Protein AF-A0A535QW88-F1 (afdb_monomer_lite)

Radius of gyration: 23.67 Å; chains: 1; bounding box: 94×50×54 Å

Foldseek 3Di:
DDDDDDDDDDDDDPDDDPDDPDPPDDPDDDDDDDDDDDDDPPPDQPPQLVCDPPPDHDDPVSVCVSPNDDDDDPDDPPDPPPPDADAEDQDDQVLQAAPVRDRDPAWDQKEKDDDVQKIKIKTQQNLLVHDDPPDVLNSVARIWMWMFNGNNNYIDTSHDADAPPSQFKHFRTNWAWDWAQAQNWIKIKIKGWIATPDPDPDGWTFIWIWIWTWDDHHRPIDIDTDHIDTQFTFQDWDDDPNDTATWHKAQWYWDDLLQQQKIKIWIWTWDQDPVVRAIFIWIFIKMKRQAHSSQHQHPVRHGSRRIDIDAQPDADNVGTHHGPDGPDGTDPVRWHWHNWYWYAPSVVRDIDTDIDTD

Structure (mmCIF, N/CA/C/O backbone):
data_AF-A0A535QW88-F1
#
_entry.id   AF-A0A535QW88-F1
#
loop_
_atom_site.group_PDB
_atom_site.id
_atom_site.type_symbol
_atom_site.label_atom_id
_atom_site.label_alt_id
_atom_site.label_comp_id
_atom_site.label_asym_id
_atom_site.label_entity_id
_atom_site.label_seq_id
_atom_site.pdbx_PDB_ins_code
_atom_site.Cartn_x
_atom_site.Cartn_y
_atom_site.Cartn_z
_atom_site.occupancy
_atom_site.B_iso_or_equiv
_atom_site.auth_seq_id
_atom_site.auth_comp_id
_atom_site.auth_asym_id
_atom_site.auth_atom_id
_atom_site.pdbx_PDB_model_num
ATOM 1 N N . MET A 1 1 ? 59.564 27.109 -24.847 1.00 37.59 1 MET A N 1
ATOM 2 C CA . MET A 1 1 ? 58.731 27.350 -26.043 1.00 37.59 1 MET A CA 1
ATOM 3 C C . MET A 1 1 ? 57.921 26.095 -26.324 1.00 37.59 1 MET A C 1
ATOM 5 O O . MET A 1 1 ? 58.493 25.022 -26.401 1.00 37.59 1 MET A O 1
ATOM 9 N N . LYS A 1 2 ? 56.598 26.284 -26.337 1.00 33.88 2 LYS A N 1
ATOM 10 C CA . LYS A 1 2 ? 55.466 25.429 -26.739 1.00 33.88 2 LYS A CA 1
ATOM 11 C C . LYS A 1 2 ? 55.770 24.006 -27.246 1.00 33.88 2 LYS A C 1
ATOM 13 O O . LYS A 1 2 ? 56.204 23.827 -28.379 1.00 33.88 2 LYS A O 1
ATOM 18 N N . GLY A 1 3 ? 55.397 23.013 -26.435 1.00 29.52 3 GLY A N 1
ATOM 19 C CA . GLY A 1 3 ? 55.085 21.659 -26.894 1.00 29.52 3 GLY A CA 1
ATOM 20 C C . GLY A 1 3 ? 53.660 21.619 -27.451 1.00 29.52 3 GLY A C 1
ATOM 21 O O . GLY A 1 3 ? 52.714 22.012 -26.772 1.00 29.52 3 GLY A O 1
ATOM 22 N N . SER A 1 4 ? 53.537 21.206 -28.709 1.00 31.16 4 SER A N 1
ATOM 23 C CA . SER A 1 4 ? 52.279 21.035 -29.436 1.00 31.16 4 SER A CA 1
ATOM 24 C C . SER A 1 4 ? 51.716 19.645 -29.141 1.00 31.16 4 SER A C 1
ATOM 26 O O . SER A 1 4 ? 52.312 18.645 -29.540 1.00 31.16 4 SER A O 1
ATOM 28 N N . VAL A 1 5 ? 50.590 19.576 -28.429 1.00 35.44 5 VAL A N 1
ATOM 29 C CA . VAL A 1 5 ? 49.786 18.353 -28.307 1.00 35.44 5 VAL A CA 1
ATOM 30 C C . VAL A 1 5 ? 48.691 18.423 -29.364 1.00 35.44 5 VAL A C 1
ATOM 32 O O . VAL A 1 5 ? 47.911 19.373 -29.412 1.00 35.44 5 VAL A O 1
ATOM 35 N N . ARG A 1 6 ? 48.681 17.417 -30.241 1.00 30.25 6 ARG A N 1
ATOM 36 C CA . ARG A 1 6 ? 47.675 17.209 -31.283 1.00 30.25 6 ARG A CA 1
ATOM 37 C C . ARG A 1 6 ? 46.296 17.031 -30.645 1.00 30.25 6 ARG A C 1
ATOM 39 O O . ARG A 1 6 ? 46.082 16.070 -29.914 1.00 30.25 6 ARG A O 1
ATOM 46 N N . ALA A 1 7 ? 45.366 17.920 -30.976 1.00 31.19 7 ALA A N 1
ATOM 47 C CA . ALA A 1 7 ? 43.941 17.659 -30.842 1.00 31.19 7 ALA A CA 1
ATOM 48 C C . ALA A 1 7 ? 43.504 16.790 -32.031 1.00 31.19 7 ALA A C 1
ATOM 50 O O . ALA A 1 7 ? 43.636 17.213 -33.179 1.00 31.19 7 ALA A O 1
ATOM 51 N N . ASN A 1 8 ? 43.011 15.582 -31.755 1.00 29.16 8 ASN A N 1
ATOM 52 C CA . ASN A 1 8 ? 42.189 14.834 -32.703 1.00 29.16 8 ASN A CA 1
ATOM 53 C C . ASN A 1 8 ? 40.710 15.058 -32.349 1.00 29.16 8 ASN A C 1
ATOM 55 O O . ASN A 1 8 ? 40.376 15.107 -31.163 1.00 29.16 8 ASN A O 1
ATOM 59 N N . PRO A 1 9 ? 39.832 15.209 -33.354 1.00 32.28 9 PRO A N 1
ATOM 60 C CA . PRO A 1 9 ? 38.448 15.596 -33.154 1.00 32.28 9 PRO A CA 1
ATOM 61 C C . PRO A 1 9 ? 37.609 14.362 -32.817 1.00 32.28 9 PRO A C 1
ATOM 63 O O . PRO A 1 9 ? 37.564 13.409 -33.588 1.00 32.28 9 PRO A O 1
ATOM 66 N N . VAL A 1 10 ? 36.903 14.396 -31.690 1.00 28.81 10 VAL A N 1
ATOM 67 C CA . VAL A 1 10 ? 35.726 13.546 -31.477 1.00 28.81 10 VAL A CA 1
ATOM 68 C C . VAL A 1 10 ? 34.532 14.485 -31.468 1.00 28.81 10 VAL A C 1
ATOM 70 O O . VAL A 1 10 ? 34.160 15.053 -30.446 1.00 28.81 10 VAL A O 1
ATOM 73 N N . PHE A 1 11 ? 33.996 14.725 -32.660 1.00 30.39 11 PHE A N 1
ATOM 74 C CA . PHE A 1 11 ? 32.615 15.161 -32.805 1.00 30.39 11 PHE A CA 1
ATOM 75 C C . PHE A 1 11 ? 31.705 13.939 -32.615 1.00 30.39 11 PHE A C 1
ATOM 77 O O . PHE A 1 11 ? 32.110 12.816 -32.910 1.00 30.39 11 PHE A O 1
ATOM 84 N N . THR A 1 12 ? 30.470 14.210 -32.185 1.00 30.44 12 THR A N 1
ATOM 85 C CA . THR A 1 12 ? 29.284 13.329 -32.155 1.00 30.44 12 THR A CA 1
ATOM 86 C C . THR A 1 12 ? 29.268 12.205 -31.114 1.00 30.44 12 THR A C 1
ATOM 88 O O . THR A 1 12 ? 29.809 11.132 -31.339 1.00 30.44 12 THR A O 1
ATOM 91 N N . LEU A 1 13 ? 28.580 12.422 -29.986 1.00 28.81 13 LEU A N 1
ATOM 92 C CA . LEU A 1 13 ? 27.177 12.008 -29.778 1.00 28.81 13 LEU A CA 1
ATOM 93 C C . LEU A 1 13 ? 26.846 12.101 -28.270 1.00 28.81 13 LEU A C 1
ATOM 95 O O . LEU A 1 13 ? 26.770 11.104 -27.560 1.00 28.81 13 LEU A O 1
ATOM 99 N N . THR A 1 14 ? 26.703 13.317 -27.750 1.00 31.22 14 THR A N 1
ATOM 100 C CA . THR A 1 14 ? 26.159 13.567 -26.408 1.00 31.22 14 THR A CA 1
ATOM 101 C C . THR A 1 14 ? 24.723 14.062 -26.548 1.00 31.22 14 THR A C 1
ATOM 103 O O . THR A 1 14 ? 24.460 14.934 -27.371 1.00 31.22 14 THR A O 1
ATOM 106 N N . ALA A 1 15 ? 23.838 13.507 -25.713 1.00 30.22 15 ALA A N 1
ATOM 107 C CA . ALA A 1 15 ? 22.394 13.752 -25.607 1.00 30.22 15 ALA A CA 1
ATOM 108 C C . ALA A 1 15 ? 21.515 13.050 -26.660 1.00 30.22 15 ALA A C 1
ATOM 110 O O . ALA A 1 15 ? 21.267 13.622 -27.713 1.00 30.22 15 ALA A O 1
ATOM 111 N N . LEU A 1 16 ? 21.031 11.832 -26.348 1.00 28.75 16 LEU A N 1
ATOM 112 C CA . LEU A 1 16 ? 19.742 11.249 -26.795 1.00 28.75 16 LEU A CA 1
ATOM 113 C C . LEU A 1 16 ? 19.638 9.748 -26.438 1.00 28.75 16 LEU A C 1
ATOM 115 O O . LEU A 1 16 ? 19.585 8.920 -27.332 1.00 28.75 16 LEU A O 1
ATOM 119 N N . VAL A 1 17 ? 19.604 9.365 -25.153 1.00 27.03 17 VAL A N 1
ATOM 120 C CA . VAL A 1 17 ? 19.044 8.053 -24.736 1.00 27.03 17 VAL A CA 1
ATOM 121 C C . VAL A 1 17 ? 18.491 8.151 -23.303 1.00 27.03 17 VAL A C 1
ATOM 123 O O . VAL A 1 17 ? 19.039 7.591 -22.361 1.00 27.03 17 VAL A O 1
ATOM 126 N N . SER A 1 18 ? 17.424 8.925 -23.110 1.00 27.88 18 SER A N 1
ATOM 127 C CA . SER A 1 18 ? 16.568 8.847 -21.904 1.00 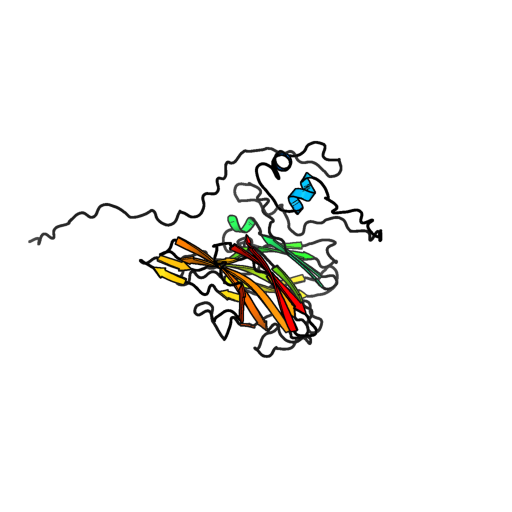27.88 18 SER A CA 1
ATOM 128 C C . SER A 1 18 ? 15.111 9.183 -22.237 1.00 27.88 18 SER A C 1
ATOM 130 O O . SER A 1 18 ? 14.386 9.749 -21.433 1.00 27.88 18 SER A O 1
ATOM 132 N N . ALA A 1 19 ? 14.691 8.891 -23.468 1.00 27.64 19 ALA A N 1
ATOM 133 C CA . ALA A 1 19 ? 13.339 9.156 -23.938 1.00 27.64 19 ALA A CA 1
ATOM 134 C C . ALA A 1 19 ? 12.977 8.122 -25.004 1.00 27.64 19 ALA A C 1
ATOM 136 O O . ALA A 1 19 ? 13.009 8.416 -26.196 1.00 27.64 19 ALA A O 1
ATOM 137 N N . LEU A 1 20 ? 12.710 6.884 -24.586 1.00 26.33 20 LEU A N 1
ATOM 138 C CA . LEU A 1 20 ? 12.042 5.925 -25.462 1.00 26.33 20 LEU A CA 1
ATOM 139 C C . LEU A 1 20 ? 11.253 4.858 -24.694 1.00 26.33 20 LEU A C 1
ATOM 141 O O . LEU A 1 20 ? 11.365 3.692 -25.020 1.00 26.33 20 LEU A O 1
ATOM 145 N N . PHE A 1 21 ? 10.442 5.254 -23.712 1.00 28.17 21 PHE A N 1
ATOM 146 C CA . PHE A 1 21 ? 9.256 4.488 -23.300 1.00 28.17 21 PHE A CA 1
ATOM 147 C C . PHE A 1 21 ? 8.187 5.445 -22.764 1.00 28.17 21 PHE A C 1
ATOM 149 O O . PHE A 1 21 ? 7.882 5.470 -21.587 1.00 28.17 21 PHE A O 1
ATOM 156 N N . MET A 1 22 ? 7.658 6.291 -23.648 1.00 28.97 22 MET A N 1
ATOM 157 C CA . MET A 1 22 ? 6.296 6.831 -23.563 1.00 28.97 22 MET A CA 1
ATOM 158 C C . MET A 1 22 ? 5.962 7.416 -24.933 1.00 28.97 22 MET A C 1
ATOM 160 O O . MET A 1 22 ? 6.249 8.569 -25.240 1.00 28.97 22 MET A O 1
ATOM 164 N N . THR A 1 23 ? 5.381 6.591 -25.799 1.00 25.17 23 THR A N 1
ATOM 165 C CA . THR A 1 23 ? 4.606 7.091 -26.940 1.00 25.17 23 THR A CA 1
ATOM 166 C C . THR A 1 23 ? 3.287 6.339 -26.981 1.00 25.17 23 THR A C 1
ATOM 168 O O . THR A 1 23 ? 3.071 5.463 -27.807 1.00 25.17 23 THR A O 1
ATOM 171 N N . VAL A 1 24 ? 2.386 6.706 -26.073 1.00 28.45 24 VAL A N 1
ATOM 172 C CA . VAL A 1 24 ? 0.951 6.593 -26.338 1.00 28.45 24 VAL A CA 1
ATOM 173 C C . VAL A 1 24 ? 0.463 8.014 -26.593 1.00 28.45 24 VAL A C 1
ATOM 175 O O . VAL A 1 24 ? 0.639 8.918 -25.782 1.00 28.45 24 VAL A O 1
ATOM 178 N N . ALA A 1 25 ? -0.020 8.233 -27.810 1.00 26.31 25 ALA A N 1
ATOM 179 C CA . ALA A 1 25 ? -0.306 9.539 -28.377 1.00 26.31 25 ALA A CA 1
ATOM 180 C C . ALA A 1 25 ? -1.423 10.280 -27.622 1.00 26.31 25 ALA A C 1
ATOM 182 O O . ALA A 1 25 ? -2.574 9.849 -27.641 1.00 26.31 25 ALA A O 1
ATOM 183 N N . LEU A 1 26 ? -1.113 11.452 -27.057 1.00 26.80 26 LEU A N 1
ATOM 184 C CA . LEU A 1 26 ? -2.125 12.409 -26.608 1.00 26.80 26 LEU A CA 1
ATOM 185 C C . LEU A 1 26 ? -2.435 13.389 -27.750 1.00 26.80 26 LEU A C 1
ATOM 187 O O . LEU A 1 26 ? -1.820 14.445 -27.893 1.00 26.80 26 LEU A O 1
ATOM 191 N N . VAL A 1 27 ? -3.400 13.035 -28.598 1.00 27.84 27 VAL A N 1
ATOM 192 C CA . VAL A 1 27 ? -4.049 14.013 -29.481 1.00 27.84 27 VAL A CA 1
ATOM 193 C C . VAL A 1 27 ? -5.089 14.752 -28.642 1.00 27.84 27 VAL A C 1
ATOM 195 O O . VAL A 1 27 ? -6.210 14.283 -28.456 1.00 27.84 27 VAL A O 1
ATOM 198 N N . ALA A 1 28 ? -4.701 15.911 -28.108 1.00 30.34 28 ALA A N 1
ATOM 199 C CA . ALA A 1 28 ? -5.596 16.822 -27.407 1.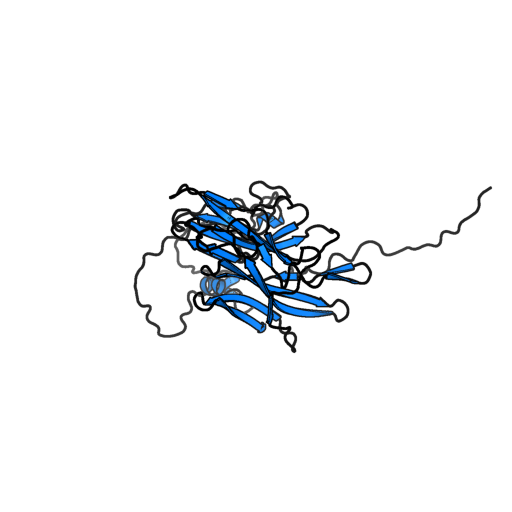00 30.34 28 ALA A CA 1
ATOM 200 C C . ALA A 1 28 ? -6.671 17.354 -28.371 1.00 30.34 28 ALA A C 1
ATOM 202 O O . ALA A 1 28 ? -6.416 18.230 -29.196 1.00 30.34 28 ALA A O 1
ATOM 203 N N . SER A 1 29 ? -7.887 16.819 -28.265 1.00 29.11 29 SER A N 1
ATOM 204 C CA . SER A 1 29 ? -9.081 17.428 -28.850 1.00 29.11 29 SER A CA 1
ATOM 205 C C . SER A 1 29 ? -9.832 18.149 -27.738 1.00 29.11 29 SER A C 1
ATOM 207 O O . SER A 1 29 ? -10.441 17.518 -26.879 1.00 29.11 29 SER A O 1
ATOM 209 N N . PHE A 1 30 ? -9.757 19.479 -27.743 1.00 30.70 30 PHE A N 1
ATOM 210 C CA . PHE A 1 30 ? -10.534 20.349 -26.867 1.00 30.70 30 PHE A CA 1
ATOM 211 C C . PHE A 1 30 ? -12.030 20.096 -27.083 1.00 30.70 30 PHE A C 1
ATOM 213 O O . PHE A 1 30 ? -12.575 20.443 -28.131 1.00 30.70 30 PHE A O 1
ATOM 220 N N . VAL A 1 31 ? -12.706 19.520 -26.090 1.00 30.39 31 VAL A N 1
ATOM 221 C CA . VAL A 1 31 ? -14.169 19.507 -26.026 1.00 30.39 31 VAL A CA 1
ATOM 222 C C . VAL A 1 31 ? -14.566 20.350 -24.825 1.00 30.39 31 VAL A C 1
ATOM 224 O O . VAL A 1 31 ? -14.389 19.951 -23.679 1.00 30.39 31 VAL A O 1
ATOM 227 N N . GLN A 1 32 ? -15.081 21.547 -25.093 1.00 32.44 32 GLN A N 1
ATOM 228 C CA . GLN A 1 32 ? -15.825 22.306 -24.094 1.00 32.44 32 GLN A CA 1
ATOM 229 C C . GLN A 1 32 ? -17.083 21.505 -23.741 1.00 32.44 32 GLN A C 1
ATOM 231 O O . GLN A 1 32 ? -17.877 21.205 -24.634 1.00 32.44 32 GLN A O 1
ATOM 236 N N . VAL A 1 33 ? -17.284 21.167 -22.466 1.00 32.78 33 VAL A N 1
ATOM 237 C CA . VAL A 1 33 ? -18.534 20.547 -22.001 1.00 32.78 33 VAL A CA 1
ATOM 238 C C . VAL A 1 33 ? -19.146 21.424 -20.904 1.00 32.78 33 VAL A C 1
ATOM 240 O O . VAL A 1 33 ? -18.433 21.831 -19.986 1.00 32.78 33 VAL A O 1
ATOM 243 N N . PRO A 1 34 ? -20.441 21.774 -21.014 1.00 31.98 34 PRO A N 1
ATOM 244 C CA . PRO A 1 34 ? -21.111 22.671 -20.085 1.00 31.98 34 PRO A CA 1
ATOM 245 C C . PRO A 1 34 ? -21.402 21.980 -18.749 1.00 31.98 34 PRO A C 1
ATOM 247 O O . PRO A 1 34 ? -21.622 20.773 -18.676 1.00 31.98 34 PRO A O 1
ATOM 250 N N . THR A 1 35 ? -21.463 22.779 -17.690 1.00 43.84 35 THR A N 1
ATOM 251 C CA . THR A 1 35 ? -21.924 22.382 -16.358 1.00 43.84 35 THR A CA 1
ATOM 252 C C . THR A 1 35 ? -23.429 22.084 -16.365 1.00 43.84 35 THR A C 1
ATOM 254 O O . THR A 1 35 ? -24.211 22.956 -16.736 1.00 43.84 35 THR A O 1
ATOM 257 N N . ALA A 1 36 ? -23.870 20.901 -15.906 1.00 33.28 36 ALA A N 1
ATOM 258 C CA . ALA A 1 36 ? -25.233 20.710 -15.378 1.00 33.28 36 ALA A CA 1
ATOM 259 C C . ALA A 1 36 ? -25.469 19.361 -14.661 1.00 33.28 36 ALA A C 1
ATOM 261 O O . ALA A 1 36 ? -25.354 18.299 -15.259 1.00 33.28 36 ALA A O 1
ATOM 262 N N . ARG A 1 37 ? -25.889 19.485 -13.392 1.00 32.22 37 ARG A N 1
ATOM 263 C CA . ARG A 1 37 ? -27.008 18.836 -12.666 1.00 32.22 37 ARG A CA 1
ATOM 264 C C . ARG A 1 37 ? -27.431 17.386 -12.976 1.00 32.22 37 ARG A C 1
ATOM 266 O O . ARG A 1 37 ? -27.719 17.003 -14.101 1.00 32.22 37 ARG A O 1
ATOM 273 N N . ALA A 1 38 ? -27.659 16.669 -11.873 1.00 39.00 38 ALA A N 1
ATOM 274 C CA . ALA A 1 38 ? -28.323 15.376 -11.767 1.00 39.00 38 ALA A CA 1
ATOM 275 C C . ALA A 1 38 ? -29.729 15.298 -12.407 1.00 39.00 38 ALA A C 1
ATOM 277 O O . ALA A 1 38 ? -30.461 16.286 -12.470 1.00 39.00 38 ALA A O 1
ATOM 278 N N . ALA A 1 39 ? -30.100 14.050 -12.725 1.00 37.28 39 ALA A N 1
ATOM 279 C CA . ALA A 1 39 ? -31.420 13.523 -13.090 1.00 37.28 39 ALA A CA 1
ATOM 280 C C . ALA A 1 39 ? -31.942 13.834 -14.509 1.00 37.28 39 ALA A C 1
ATOM 282 O O . ALA A 1 39 ? -32.669 14.793 -14.750 1.00 37.28 39 ALA A O 1
ATOM 283 N N . GLY A 1 40 ? -31.662 12.914 -15.435 1.00 27.78 40 GLY A N 1
ATOM 284 C CA . GLY A 1 40 ? -32.340 12.785 -16.725 1.00 27.78 40 GLY A CA 1
ATOM 285 C C . GLY A 1 40 ? -31.744 11.620 -17.512 1.00 27.78 40 GLY A C 1
ATOM 286 O O . GLY A 1 40 ? -30.529 11.554 -17.664 1.00 27.78 40 GLY A O 1
ATOM 287 N N . GLY A 1 41 ? -32.573 10.671 -17.962 1.00 38.88 41 GLY A N 1
ATOM 288 C CA . GLY A 1 41 ? -32.123 9.522 -18.754 1.00 38.88 41 GLY A CA 1
ATOM 289 C C . GLY A 1 41 ? -31.255 9.969 -19.932 1.00 38.88 41 GLY A C 1
ATOM 290 O O . GLY A 1 41 ? -31.661 10.824 -20.717 1.00 38.88 41 GLY A O 1
ATOM 291 N N . ILE A 1 42 ? -30.044 9.419 -20.028 1.00 41.50 42 ILE A N 1
ATOM 292 C CA . ILE A 1 42 ? -29.045 9.823 -21.019 1.00 41.50 42 ILE A CA 1
ATOM 293 C C . ILE A 1 42 ? -29.497 9.332 -22.401 1.00 41.50 42 ILE A C 1
ATOM 295 O O . ILE A 1 42 ? -29.206 8.211 -22.813 1.00 41.50 42 ILE A O 1
ATOM 299 N N . THR A 1 43 ? -30.214 10.174 -23.143 1.00 43.22 43 THR A N 1
ATOM 300 C CA . THR A 1 43 ? -30.571 9.930 -24.552 1.00 43.22 43 THR A CA 1
ATOM 301 C C . THR A 1 43 ? -29.469 10.342 -25.535 1.00 43.22 43 THR A C 1
ATOM 303 O O . THR A 1 43 ? -29.677 10.302 -26.743 1.00 43.22 43 THR A O 1
ATOM 306 N N . THR A 1 44 ? -28.269 10.683 -25.059 1.00 46.88 44 THR A N 1
ATOM 307 C CA . THR A 1 44 ? -27.099 10.957 -25.907 1.00 46.88 44 THR A CA 1
ATOM 308 C C . THR A 1 44 ? -25.900 10.149 -25.424 1.00 46.88 44 THR A C 1
ATOM 310 O O . THR A 1 44 ? -25.198 10.555 -24.501 1.00 46.88 44 THR A O 1
ATOM 313 N N . ARG A 1 45 ? -25.659 8.987 -26.047 1.00 57.19 45 ARG A N 1
ATOM 314 C CA . ARG A 1 45 ? -24.447 8.187 -25.806 1.00 57.19 45 ARG A CA 1
ATOM 315 C C . ARG A 1 45 ? -23.227 9.010 -26.214 1.00 57.19 45 ARG A C 1
ATOM 317 O O . ARG A 1 45 ? -23.105 9.355 -27.391 1.00 57.19 45 ARG A O 1
ATOM 324 N N . SER A 1 46 ? -22.351 9.311 -25.257 1.00 72.19 46 SER A N 1
ATOM 325 C CA . SER A 1 46 ? -21.083 10.004 -25.499 1.00 72.19 46 SER A CA 1
ATOM 326 C C . SER A 1 46 ? -20.262 9.276 -26.572 1.00 72.19 46 SER A C 1
ATOM 328 O O . SER A 1 46 ? -20.402 8.064 -26.760 1.00 72.19 46 SER A O 1
ATOM 330 N N . ALA A 1 47 ? -19.396 10.001 -27.289 1.00 77.44 47 ALA A N 1
ATOM 331 C CA . ALA A 1 47 ? -18.505 9.409 -28.293 1.00 77.44 47 ALA A CA 1
ATOM 332 C C . ALA A 1 47 ? -17.672 8.247 -27.715 1.00 77.44 47 ALA A C 1
ATOM 334 O O . ALA A 1 47 ? -17.413 7.268 -28.412 1.00 77.44 47 ALA A O 1
ATOM 335 N N . PHE A 1 48 ? -17.350 8.320 -26.421 1.00 75.50 48 PHE A N 1
ATOM 336 C CA . PHE A 1 48 ? -16.768 7.236 -25.636 1.00 75.50 48 PHE A CA 1
ATOM 337 C C . PHE A 1 48 ? -17.616 5.948 -25.690 1.00 75.50 48 PHE A C 1
ATOM 339 O O . PHE A 1 48 ? -17.158 4.918 -26.182 1.00 75.50 48 PHE A O 1
ATOM 346 N N . CYS A 1 49 ? -18.896 6.012 -25.312 1.00 80.56 49 CYS A N 1
ATOM 347 C CA . CYS A 1 49 ? -19.788 4.847 -25.293 1.00 80.56 49 CYS A CA 1
ATOM 348 C C . CYS A 1 49 ? -20.114 4.259 -26.671 1.00 80.56 49 CYS A C 1
ATOM 350 O O . CYS A 1 49 ? -20.539 3.110 -26.772 1.00 80.56 49 CYS A O 1
ATOM 352 N N . GLN A 1 50 ? -19.963 5.030 -27.749 1.00 82.81 50 GLN A N 1
ATOM 353 C CA . GLN A 1 50 ? -20.234 4.540 -29.106 1.00 82.81 50 GLN A CA 1
ATOM 354 C C . GLN A 1 50 ? -19.101 3.681 -29.681 1.00 82.81 50 GLN A C 1
ATOM 356 O O . GLN A 1 50 ? -19.361 2.841 -30.553 1.00 82.81 50 GLN A O 1
ATOM 361 N N . ASN A 1 51 ? -17.879 3.907 -29.198 1.00 72.50 51 ASN A N 1
ATOM 362 C CA . ASN A 1 51 ? -16.651 3.252 -29.647 1.00 72.50 51 ASN A CA 1
ATOM 363 C C . ASN A 1 51 ? -16.167 2.163 -28.674 1.00 72.50 51 ASN A C 1
ATOM 365 O O . ASN A 1 51 ? -15.368 1.310 -29.070 1.00 72.50 51 ASN A O 1
ATOM 369 N N . LEU A 1 52 ? -16.687 2.156 -27.443 1.00 63.72 52 LEU A N 1
ATOM 370 C CA . LEU A 1 52 ? -16.448 1.102 -26.464 1.00 63.72 52 LEU A CA 1
ATOM 371 C C . LEU A 1 52 ? -16.923 -0.265 -26.994 1.00 63.72 52 LEU A C 1
ATOM 373 O O . LEU A 1 52 ? -18.056 -0.404 -27.457 1.00 63.72 52 LEU A O 1
ATOM 377 N N . GLY A 1 53 ? -16.037 -1.263 -26.963 1.00 56.44 53 GLY A N 1
ATOM 378 C CA . GLY A 1 53 ? -16.263 -2.614 -27.491 1.00 56.44 53 GLY A CA 1
ATOM 379 C C . GLY A 1 53 ? -16.113 -2.753 -29.012 1.00 56.44 53 GLY A C 1
ATOM 380 O O . GLY A 1 53 ? -16.282 -3.852 -29.536 1.00 56.44 53 GLY A O 1
ATOM 381 N N . LYS A 1 54 ? -15.805 -1.663 -29.731 1.00 74.06 54 LYS A N 1
ATOM 382 C CA . LYS A 1 54 ? -15.603 -1.664 -31.194 1.00 74.06 54 LYS A CA 1
ATOM 383 C C . LYS A 1 54 ? -14.197 -1.242 -31.584 1.00 74.06 54 LYS A C 1
ATOM 385 O O . LYS A 1 54 ? -13.544 -1.921 -32.365 1.00 74.06 54 LYS A O 1
ATOM 390 N N . THR A 1 55 ? -13.766 -0.108 -31.046 1.00 57.16 55 THR A N 1
ATOM 391 C CA . THR A 1 55 ? -12.487 0.528 -31.381 1.00 57.16 55 THR A CA 1
ATOM 392 C C . THR A 1 55 ? -11.500 0.399 -30.226 1.00 57.16 55 THR A C 1
ATOM 394 O O . THR A 1 55 ? -10.297 0.342 -30.443 1.00 57.16 55 THR A O 1
ATOM 397 N N . TYR A 1 56 ? -12.014 0.327 -28.999 1.00 49.06 56 TYR A N 1
ATOM 398 C CA . TYR A 1 56 ? -11.250 0.118 -27.776 1.00 49.06 56 TYR A CA 1
ATOM 399 C C . TYR A 1 56 ? -12.105 -0.627 -26.752 1.00 49.06 56 TYR A C 1
ATOM 401 O O . TYR A 1 56 ? -13.335 -0.522 -26.752 1.00 49.06 56 TYR A O 1
ATOM 409 N N . GLN A 1 57 ? -11.447 -1.391 -25.888 1.00 63.56 57 GLN A N 1
ATOM 410 C CA . GLN A 1 57 ? -12.059 -1.956 -24.690 1.00 63.56 57 GLN A CA 1
ATOM 411 C C . GLN A 1 57 ? -11.825 -1.002 -23.512 1.00 63.56 57 GLN A C 1
ATOM 413 O O . GLN A 1 57 ? -10.924 -0.169 -23.550 1.00 63.56 57 GLN A O 1
ATOM 418 N N . ALA A 1 58 ? -12.656 -1.104 -22.483 1.00 59.78 58 ALA A N 1
ATOM 419 C CA . ALA A 1 58 ? -12.468 -0.420 -21.207 1.00 59.78 58 ALA A CA 1
ATOM 420 C C . ALA A 1 58 ? -13.044 -1.297 -20.090 1.00 59.78 58 ALA A C 1
ATOM 422 O O . ALA A 1 58 ? -13.638 -2.345 -20.368 1.00 59.78 58 ALA A O 1
ATOM 423 N N . SER A 1 59 ? -12.874 -0.863 -18.842 1.00 55.69 59 SER A N 1
ATOM 424 C CA . SER A 1 59 ? -13.304 -1.609 -17.659 1.00 55.69 59 SER A CA 1
ATOM 425 C C . SER A 1 59 ? -14.788 -2.002 -17.702 1.00 55.69 59 SER A C 1
ATOM 427 O O . SER A 1 59 ? -15.624 -1.365 -18.352 1.00 55.69 59 SER A O 1
ATOM 429 N N . SER A 1 60 ? -15.151 -3.042 -16.951 1.00 53.47 60 SER A N 1
ATOM 430 C CA . SER A 1 60 ? -16.549 -3.451 -16.751 1.00 53.47 60 SER A CA 1
ATOM 431 C C . SER A 1 60 ? -17.421 -2.316 -16.190 1.00 53.47 60 SER A C 1
ATOM 433 O O . SER A 1 60 ? -18.603 -2.228 -16.524 1.00 53.47 60 SER A O 1
ATOM 435 N N . GLY A 1 61 ? -16.838 -1.393 -15.418 1.00 51.31 61 GLY A N 1
ATOM 436 C CA . GLY A 1 61 ? -17.493 -0.163 -14.966 1.00 51.31 61 GLY A CA 1
ATOM 437 C C . GLY A 1 61 ? -17.843 0.786 -16.116 1.00 51.31 61 GLY A C 1
ATOM 438 O O . GLY A 1 61 ? -18.974 1.265 -16.189 1.00 51.31 61 GLY A O 1
ATOM 439 N N . ALA A 1 62 ? -16.933 0.996 -17.073 1.00 63.16 62 ALA A N 1
ATOM 440 C CA . ALA A 1 62 ? -17.215 1.775 -18.281 1.00 63.16 62 ALA A CA 1
ATOM 441 C C . ALA A 1 62 ? -18.292 1.113 -19.159 1.00 63.16 62 ALA A C 1
ATOM 443 O O . ALA A 1 62 ? -19.161 1.798 -19.702 1.00 63.16 62 ALA A O 1
ATOM 444 N N . GLN A 1 63 ? -18.283 -0.220 -19.253 1.00 67.50 63 GLN A N 1
ATOM 445 C CA . GLN A 1 63 ? -19.336 -0.985 -19.932 1.00 67.50 63 GLN A CA 1
ATOM 446 C C . GLN A 1 63 ? -20.696 -0.773 -19.249 1.00 67.50 63 GLN A C 1
ATOM 448 O O . GLN A 1 63 ? -21.686 -0.481 -19.918 1.00 67.50 63 GLN A O 1
ATOM 453 N N . MET A 1 64 ? -20.743 -0.838 -17.915 1.00 68.38 64 MET A N 1
ATOM 454 C CA . MET A 1 64 ? -21.955 -0.584 -17.134 1.00 68.38 64 MET A CA 1
ATOM 455 C C . MET A 1 64 ? -22.438 0.868 -17.263 1.00 68.38 64 MET A C 1
ATOM 457 O O . MET A 1 64 ? -23.637 1.099 -17.402 1.00 68.38 64 MET A O 1
ATOM 461 N N . PHE A 1 65 ? -21.531 1.845 -17.276 1.00 71.25 65 PHE A N 1
ATOM 462 C CA . PHE A 1 65 ? -21.859 3.254 -17.508 1.00 71.25 65 PHE A CA 1
ATOM 463 C C . PHE A 1 65 ? -22.474 3.475 -18.899 1.00 71.25 65 PHE A C 1
ATOM 465 O O . PHE A 1 65 ? -23.478 4.171 -19.042 1.00 71.25 65 PHE A O 1
ATOM 472 N N . CYS A 1 66 ? -21.901 2.855 -19.931 1.00 73.38 66 CYS A N 1
ATOM 473 C CA . CYS A 1 66 ? -22.315 3.060 -21.316 1.00 73.38 66 CYS A CA 1
ATOM 474 C C . CYS A 1 66 ? -23.539 2.249 -21.749 1.00 73.38 66 CYS A C 1
ATOM 476 O O . CYS A 1 66 ? -24.293 2.689 -22.625 1.00 73.38 66 CYS A O 1
ATOM 478 N N . PHE A 1 67 ? -23.727 1.063 -21.172 1.00 78.31 67 PHE A N 1
ATOM 479 C CA . PHE A 1 67 ? -24.722 0.092 -21.629 1.00 78.31 67 PHE A CA 1
ATOM 480 C C . PHE A 1 67 ? -25.695 -0.350 -20.532 1.00 78.31 67 PHE A C 1
ATOM 482 O O . PHE A 1 67 ? -26.640 -1.082 -20.826 1.00 78.31 67 PHE A O 1
ATOM 489 N N . GLY A 1 68 ? -25.522 0.131 -19.299 1.00 70.38 68 GLY A N 1
ATOM 490 C CA . GLY A 1 68 ? -26.272 -0.327 -18.133 1.00 70.38 68 GLY A CA 1
ATOM 491 C C . GLY A 1 68 ? -25.783 -1.687 -17.631 1.00 70.38 68 GLY A C 1
ATOM 492 O O . GLY A 1 68 ? -24.941 -2.339 -18.256 1.00 70.38 68 GLY A O 1
ATOM 493 N N . SER A 1 69 ? -26.324 -2.133 -16.495 1.00 63.94 69 SER A N 1
ATOM 494 C CA . SER A 1 69 ? -26.055 -3.471 -15.967 1.00 63.94 69 SER A CA 1
ATOM 495 C C . SER A 1 69 ? -26.423 -4.541 -17.001 1.00 63.94 69 SER A C 1
ATOM 497 O O . SER A 1 69 ? -27.508 -4.517 -17.578 1.00 63.94 69 SER A O 1
ATOM 499 N N . GLN A 1 70 ? -25.506 -5.478 -17.248 1.00 63.09 70 GLN A N 1
ATOM 500 C CA . GLN A 1 70 ? -25.726 -6.617 -18.141 1.00 63.09 70 GLN A CA 1
ATOM 501 C C . GLN A 1 70 ? -25.977 -7.864 -17.280 1.00 63.09 70 GLN A C 1
ATOM 503 O O . GLN A 1 70 ? -25.018 -8.496 -16.832 1.00 63.09 70 GLN A O 1
ATOM 508 N N . PRO A 1 71 ? -27.237 -8.203 -16.953 1.00 56.50 71 PRO A N 1
ATOM 509 C CA . PRO A 1 71 ? -27.528 -9.385 -16.157 1.00 56.50 71 PRO A CA 1
ATOM 510 C C . PRO A 1 71 ? -27.208 -10.653 -16.954 1.00 56.50 71 PRO A C 1
ATOM 512 O O . PRO A 1 71 ? -27.808 -10.921 -17.995 1.00 56.50 71 PRO A O 1
ATOM 515 N N . ASN A 1 72 ? -26.294 -11.470 -16.436 1.00 48.22 72 ASN A N 1
ATOM 516 C CA . ASN A 1 72 ? -26.074 -12.820 -16.940 1.00 48.22 72 ASN A CA 1
ATOM 517 C C . ASN A 1 72 ? -27.101 -13.772 -16.306 1.00 48.22 72 ASN A C 1
ATOM 519 O O . ASN A 1 72 ? -26.883 -14.314 -15.225 1.00 48.22 72 ASN A O 1
ATOM 523 N N . GLY A 1 73 ? -28.224 -13.979 -16.999 1.00 55.88 73 GLY A N 1
ATOM 524 C CA . GLY A 1 73 ? -29.208 -15.026 -16.699 1.00 55.88 73 GLY A CA 1
ATOM 525 C C . GLY A 1 73 ? -30.485 -14.572 -15.978 1.00 55.88 73 GLY A C 1
ATOM 526 O O . GLY A 1 73 ? -30.591 -13.460 -15.466 1.00 55.88 73 GLY A O 1
ATOM 527 N N . ASN A 1 74 ? -31.473 -15.474 -15.933 1.00 49.31 74 ASN A N 1
ATOM 528 C CA . ASN A 1 74 ? -32.763 -15.279 -15.256 1.00 49.31 74 ASN A CA 1
ATOM 529 C C . ASN A 1 74 ? -32.631 -15.476 -13.734 1.00 49.31 74 ASN A C 1
ATOM 531 O O . ASN A 1 74 ? -33.242 -16.374 -13.157 1.00 49.31 74 ASN A O 1
ATOM 535 N N . GLY A 1 75 ? -31.812 -14.660 -13.075 1.00 53.94 75 GLY A N 1
ATOM 536 C CA . GLY A 1 75 ? -31.815 -14.550 -11.620 1.00 53.94 75 GLY A CA 1
ATOM 537 C C . GLY A 1 75 ? -32.750 -13.423 -11.198 1.00 53.94 75 GLY A C 1
ATOM 538 O O . GLY A 1 75 ? -32.448 -12.262 -11.455 1.00 53.94 75 GLY A O 1
ATOM 539 N N . SER A 1 76 ? -33.879 -13.726 -10.553 1.00 50.84 76 SER A N 1
ATOM 540 C CA . SER A 1 76 ? -34.624 -12.690 -9.828 1.00 50.84 76 SER A CA 1
ATOM 541 C C . SER A 1 76 ? -33.775 -12.237 -8.636 1.00 50.84 76 SER A C 1
ATOM 543 O O . SER A 1 76 ? -33.466 -13.077 -7.787 1.00 50.84 76 SER A O 1
ATOM 545 N N . PRO A 1 77 ? -33.400 -10.949 -8.530 1.00 52.62 77 PRO A N 1
ATOM 546 C CA . PRO A 1 77 ? -32.736 -10.446 -7.338 1.00 52.62 77 PRO A CA 1
ATOM 547 C C . PRO A 1 77 ? -33.676 -10.655 -6.151 1.00 52.62 77 PRO A C 1
ATOM 549 O O . PRO A 1 77 ? -34.819 -10.191 -6.171 1.00 52.62 77 PRO A O 1
ATOM 552 N N . GLY A 1 78 ? -33.222 -11.379 -5.128 1.00 46.88 78 GLY A N 1
ATOM 553 C CA . GLY A 1 78 ? -33.919 -11.442 -3.849 1.00 46.88 78 GLY A CA 1
ATOM 554 C C . GLY A 1 78 ? -33.974 -10.033 -3.269 1.00 46.88 78 GLY A C 1
ATOM 555 O O . GLY A 1 78 ? -32.980 -9.538 -2.750 1.00 46.88 78 GLY A O 1
ATOM 556 N N . GLY A 1 79 ? -35.113 -9.360 -3.431 1.00 46.31 79 GLY A N 1
ATOM 557 C CA . GLY A 1 79 ? -35.308 -7.973 -3.033 1.00 46.31 79 GLY A CA 1
ATOM 558 C C . GLY A 1 79 ? -35.360 -7.815 -1.518 1.00 46.31 79 GLY A C 1
ATOM 559 O O . GLY A 1 79 ? -36.437 -7.678 -0.947 1.00 46.31 79 GLY A O 1
ATOM 560 N N . GLN A 1 80 ? -34.201 -7.778 -0.867 1.00 47.62 80 GLN A N 1
ATOM 561 C CA . GLN A 1 80 ? -34.044 -6.945 0.317 1.00 47.62 80 GLN A CA 1
ATOM 562 C C . GLN A 1 80 ? -33.660 -5.551 -0.171 1.00 47.62 80 GLN A C 1
ATOM 564 O O . GLN A 1 80 ? -32.523 -5.303 -0.561 1.00 47.62 80 GLN A O 1
ATOM 569 N N . SER A 1 81 ? -34.639 -4.644 -0.186 1.00 49.78 81 SER A N 1
ATOM 570 C CA . SER A 1 81 ? -34.403 -3.213 -0.375 1.00 49.78 81 SER A CA 1
ATOM 571 C C . SER A 1 81 ? -33.706 -2.665 0.870 1.00 49.78 81 SER A C 1
ATOM 573 O O . SER A 1 81 ? -34.318 -1.986 1.693 1.00 49.78 81 SER A O 1
ATOM 575 N N . ASN A 1 82 ? -32.423 -2.973 1.026 1.00 55.22 82 ASN A N 1
ATOM 576 C CA . ASN A 1 82 ? -31.566 -2.164 1.872 1.00 55.22 82 ASN A CA 1
ATOM 577 C C . ASN A 1 82 ? -31.449 -0.812 1.169 1.00 55.22 82 ASN A C 1
ATOM 579 O O . ASN A 1 82 ? -31.034 -0.748 0.013 1.00 55.22 82 ASN A O 1
ATOM 583 N N . SER A 1 83 ? -31.898 0.256 1.829 1.00 65.00 83 SER A N 1
ATOM 584 C CA . SER A 1 83 ? -31.691 1.616 1.338 1.00 65.00 83 SER A CA 1
ATOM 585 C C . SER A 1 83 ? -30.187 1.847 1.222 1.00 65.00 83 SER A C 1
ATOM 587 O O . SER A 1 83 ? -29.518 2.035 2.234 1.00 65.00 83 SER A O 1
ATOM 589 N N . VAL A 1 84 ? -29.655 1.805 0.004 1.00 68.06 84 VAL A N 1
ATOM 590 C CA . VAL A 1 84 ? -28.280 2.224 -0.273 1.00 68.06 84 VAL A CA 1
ATOM 591 C C . VAL A 1 84 ? -28.254 3.752 -0.182 1.00 68.06 84 VAL A C 1
ATOM 593 O O . VAL A 1 84 ? -29.180 4.412 -0.661 1.00 68.06 84 VAL A O 1
ATOM 596 N N . GLY A 1 85 ? -27.254 4.310 0.503 1.00 71.12 85 GLY A N 1
ATOM 597 C CA . GLY A 1 85 ? -27.072 5.760 0.599 1.00 71.12 85 GLY A CA 1
ATOM 598 C C . GLY A 1 85 ? -26.810 6.405 -0.767 1.00 71.12 85 GLY A C 1
ATOM 599 O O . GLY A 1 85 ? -26.656 5.725 -1.781 1.00 71.12 85 GLY A O 1
ATOM 600 N N . THR A 1 86 ? -26.764 7.734 -0.807 1.00 81.25 86 THR A N 1
ATOM 601 C CA . THR A 1 86 ? -26.290 8.458 -1.993 1.00 81.25 86 THR A CA 1
ATOM 602 C C . THR A 1 86 ? -24.779 8.320 -2.123 1.00 81.25 86 THR A C 1
ATOM 604 O O . THR A 1 86 ? -24.083 8.357 -1.111 1.00 81.25 86 THR A O 1
ATOM 607 N N . ASN A 1 87 ? -24.274 8.238 -3.355 1.00 83.75 87 ASN A N 1
ATOM 608 C CA . ASN A 1 87 ? -22.838 8.340 -3.606 1.00 83.75 87 ASN A CA 1
ATOM 609 C C . ASN A 1 87 ? -22.317 9.692 -3.101 1.00 83.75 87 ASN A C 1
ATOM 611 O O . ASN A 1 87 ? -22.982 10.718 -3.269 1.00 83.75 87 ASN A O 1
ATOM 615 N N . VAL A 1 88 ? -21.136 9.669 -2.497 1.00 87.88 88 VAL A N 1
ATOM 616 C CA . VAL A 1 88 ? -20.398 10.846 -2.042 1.00 87.88 88 VAL A CA 1
ATOM 617 C C . VAL A 1 88 ? -18.970 10.730 -2.547 1.00 87.88 88 VAL A C 1
ATOM 619 O O . VAL A 1 88 ? -18.450 9.621 -2.644 1.00 87.88 88 VAL A O 1
ATOM 622 N N . ASP A 1 89 ? -18.358 11.860 -2.878 1.00 88.69 89 ASP A N 1
ATOM 623 C CA . ASP A 1 89 ? -16.980 11.876 -3.357 1.00 88.69 89 ASP A CA 1
ATOM 624 C C . ASP A 1 89 ? -16.023 11.712 -2.168 1.00 88.69 89 ASP A C 1
ATOM 626 O O . ASP A 1 89 ? -16.165 12.402 -1.151 1.00 88.69 89 ASP A O 1
ATOM 630 N N . ALA A 1 90 ? -15.075 10.778 -2.283 1.00 91.75 90 ALA A N 1
ATOM 631 C CA . ALA A 1 90 ? -13.990 10.629 -1.317 1.00 91.75 90 ALA A CA 1
ATOM 632 C C . ALA A 1 90 ? -12.874 11.659 -1.524 1.00 91.75 90 ALA A C 1
ATOM 634 O O . ALA A 1 90 ? -12.325 12.171 -0.546 1.00 91.75 90 ALA A O 1
ATOM 635 N N . ALA A 1 91 ? -12.609 11.984 -2.790 1.00 89.25 91 ALA A N 1
ATOM 636 C CA . ALA A 1 91 ? -11.682 13.017 -3.227 1.00 89.25 91 ALA A CA 1
ATOM 637 C C . ALA A 1 91 ? -12.362 14.392 -3.331 1.00 89.25 91 ALA A C 1
ATOM 639 O O . ALA A 1 91 ? -13.581 14.508 -3.497 1.00 89.25 91 ALA A O 1
ATOM 640 N N . ASN A 1 92 ? -11.561 15.452 -3.290 1.00 88.31 92 ASN A N 1
ATOM 641 C CA . ASN A 1 92 ? -11.976 16.824 -3.538 1.00 88.31 92 ASN A CA 1
ATOM 642 C C . ASN A 1 92 ? -11.534 17.273 -4.945 1.00 88.31 92 ASN A C 1
ATOM 644 O O . ASN A 1 92 ? -10.506 17.928 -5.085 1.00 88.31 92 ASN A O 1
ATOM 648 N N . PRO A 1 93 ? -12.336 17.074 -6.005 1.00 79.88 93 PRO A N 1
ATOM 649 C CA . PRO A 1 93 ? -11.911 17.326 -7.390 1.00 79.88 93 PRO A CA 1
ATOM 650 C C . PRO A 1 93 ? -11.609 18.801 -7.711 1.00 79.88 93 PRO A C 1
ATOM 652 O O . PRO A 1 93 ? -11.172 19.129 -8.815 1.00 79.88 93 PRO A O 1
ATOM 655 N N . HIS A 1 94 ? -11.890 19.723 -6.785 1.00 82.69 94 HIS A N 1
ATOM 656 C CA . HIS A 1 94 ? -11.490 21.123 -6.906 1.00 82.69 94 HIS A CA 1
ATOM 657 C C . HIS A 1 94 ? -9.993 21.343 -6.703 1.00 82.69 94 HIS A C 1
ATOM 659 O O . HIS A 1 94 ? -9.499 22.426 -7.023 1.00 82.69 94 HIS A O 1
ATOM 665 N N . GLU A 1 95 ? -9.286 20.359 -6.159 1.00 79.38 95 GLU A N 1
ATOM 666 C CA . GLU A 1 95 ? -7.853 20.448 -5.932 1.00 79.38 95 GLU A CA 1
ATOM 667 C C . GLU A 1 95 ? -7.001 19.847 -7.044 1.00 79.38 95 GLU A C 1
ATOM 669 O O . GLU A 1 95 ? -5.840 20.233 -7.182 1.00 79.38 95 GLU A O 1
ATOM 674 N N . ASP A 1 96 ? -7.615 19.031 -7.898 1.00 72.88 96 ASP A N 1
ATOM 675 C CA . ASP A 1 96 ? -7.004 18.409 -9.071 1.00 72.88 96 ASP A CA 1
ATOM 676 C C . ASP A 1 96 ? -6.875 19.416 -10.223 1.00 72.88 96 ASP A C 1
ATOM 678 O O . ASP A 1 96 ? -7.347 19.216 -11.341 1.00 72.88 96 ASP A O 1
ATOM 682 N N . VAL A 1 97 ? -6.284 20.577 -9.951 1.00 76.00 97 VAL A N 1
ATOM 683 C CA . VAL A 1 97 ? -6.135 21.661 -10.919 1.00 76.00 97 VAL A CA 1
ATOM 684 C C . VAL A 1 97 ? -4.668 22.046 -11.002 1.00 76.00 97 VAL A C 1
ATOM 686 O O . VAL A 1 97 ? -4.079 22.562 -10.054 1.00 76.00 97 VAL A O 1
ATOM 689 N N . SER A 1 98 ? -4.080 21.826 -12.176 1.00 70.94 98 SER A N 1
ATOM 690 C CA . SER A 1 98 ? -2.698 22.216 -12.459 1.00 70.94 98 SER A CA 1
ATOM 691 C C . SER A 1 98 ? -2.475 23.725 -12.265 1.00 70.94 98 SER A C 1
ATOM 693 O O . SER A 1 98 ? -3.417 24.515 -12.389 1.00 70.94 98 SER A O 1
ATOM 695 N N . PRO A 1 99 ? -1.222 24.188 -12.091 1.00 73.38 99 PRO A N 1
ATOM 696 C CA . PRO A 1 99 ? -0.916 25.622 -12.015 1.00 73.38 99 PRO A CA 1
ATOM 697 C C . PRO A 1 99 ? -1.389 26.435 -13.233 1.00 73.38 99 PRO A C 1
ATOM 699 O O . PRO A 1 99 ? -1.613 27.640 -13.129 1.00 73.38 99 PRO A O 1
ATOM 702 N N . ALA A 1 100 ? -1.554 25.784 -14.390 1.00 74.56 100 ALA A N 1
ATOM 703 C CA . ALA A 1 100 ? -2.084 26.389 -15.611 1.00 74.56 100 ALA A CA 1
ATOM 704 C C . ALA A 1 100 ? -3.627 26.444 -15.657 1.00 74.56 100 ALA A C 1
ATOM 706 O O . ALA A 1 100 ? -4.194 26.910 -16.645 1.00 74.56 100 ALA A O 1
ATOM 707 N N . GLY A 1 101 ? -4.312 25.966 -14.615 1.00 71.50 101 GLY A N 1
ATOM 708 C CA . GLY A 1 101 ? -5.770 25.943 -14.508 1.00 71.50 101 GLY A CA 1
ATOM 709 C C . GLY A 1 101 ? -6.443 24.765 -15.217 1.00 71.50 101 GLY A C 1
ATOM 710 O O . GLY A 1 101 ? -7.670 24.725 -15.280 1.00 71.50 101 GLY A O 1
ATOM 711 N N . ALA A 1 102 ? -5.678 23.815 -15.768 1.00 71.56 102 ALA A N 1
ATOM 712 C CA . ALA A 1 102 ? -6.248 22.603 -16.350 1.00 71.56 102 ALA A CA 1
ATOM 713 C C . ALA A 1 102 ? -6.650 21.635 -15.235 1.00 71.56 102 ALA A C 1
ATOM 715 O O . ALA A 1 102 ? -5.807 21.289 -14.406 1.00 71.56 102 ALA A O 1
ATOM 716 N N . GLN A 1 103 ? -7.915 21.217 -15.242 1.00 71.31 103 GLN A N 1
ATOM 717 C CA . GLN A 1 103 ? -8.425 20.200 -14.334 1.00 71.31 103 GLN A CA 1
ATOM 718 C C . GLN A 1 103 ? -7.939 18.822 -14.785 1.00 71.31 103 GLN A C 1
ATOM 720 O O . GLN A 1 103 ? -8.158 18.420 -15.931 1.00 71.31 103 GLN A O 1
ATOM 725 N N . ALA A 1 104 ? -7.270 18.123 -13.884 1.00 66.50 104 ALA A N 1
ATOM 726 C CA . ALA A 1 104 ? -6.957 16.722 -14.015 1.00 66.50 104 ALA A CA 1
ATOM 727 C C . ALA A 1 104 ? -8.111 15.939 -13.372 1.00 66.50 104 ALA A C 1
ATOM 729 O O . ALA A 1 104 ? -8.547 16.234 -12.273 1.00 66.50 104 ALA A O 1
ATOM 730 N N . PHE A 1 105 ? -8.701 15.007 -14.112 1.00 64.25 105 PHE A N 1
ATOM 731 C CA . PHE A 1 105 ? -9.812 14.176 -13.622 1.00 64.25 105 PHE A CA 1
ATOM 732 C C . PHE A 1 105 ? -9.328 12.763 -13.281 1.00 64.25 105 PHE A C 1
ATOM 734 O O . PHE A 1 105 ? -10.116 11.819 -13.287 1.00 64.25 105 PHE A O 1
ATOM 741 N N . GLY A 1 106 ? -8.011 12.597 -13.126 1.00 60.38 106 GLY A N 1
ATOM 742 C CA . GLY A 1 106 ? -7.395 11.295 -12.934 1.00 60.38 106 GLY A CA 1
ATOM 743 C C . GLY A 1 106 ? -7.634 10.848 -11.506 1.00 60.38 106 GLY A C 1
ATOM 744 O O . GLY A 1 106 ? -6.971 11.340 -10.605 1.00 60.38 106 GLY A O 1
ATOM 745 N N . GLN A 1 107 ? -8.624 9.973 -11.369 1.00 66.56 107 GLN A N 1
ATOM 746 C CA . GLN A 1 107 ? -8.932 9.176 -10.193 1.00 66.56 107 GLN A CA 1
ATOM 747 C C . GLN A 1 107 ? -9.179 7.761 -10.735 1.00 66.56 107 GLN A C 1
ATOM 749 O O . GLN A 1 107 ? -10.248 7.469 -11.282 1.00 66.56 107 GLN A O 1
ATOM 754 N N . SER A 1 108 ? -8.142 6.924 -10.748 1.00 73.75 108 SER A N 1
ATOM 755 C CA . SER A 1 108 ? -8.185 5.545 -11.263 1.00 73.75 108 SER A CA 1
ATOM 756 C C . SER A 1 108 ? -7.666 4.564 -10.222 1.00 73.75 108 SER A C 1
ATOM 758 O O . SER A 1 108 ? -7.145 4.994 -9.201 1.00 73.75 108 SER A O 1
ATOM 760 N N . GLU A 1 109 ? -7.856 3.264 -10.474 1.00 81.62 109 GLU A N 1
ATOM 761 C CA . GLU A 1 109 ? -7.330 2.184 -9.621 1.00 81.62 109 GLU A CA 1
ATOM 762 C C . GLU A 1 109 ? -7.650 2.404 -8.138 1.00 81.62 109 GLU A C 1
ATOM 764 O O . GLU A 1 109 ? -6.798 2.707 -7.313 1.00 81.62 109 GLU A O 1
ATOM 769 N N . THR A 1 110 ? -8.944 2.302 -7.818 1.00 92.12 110 THR A N 1
ATOM 770 C CA . THR A 1 110 ? -9.432 2.553 -6.465 1.00 92.12 110 THR A CA 1
ATOM 771 C C . THR A 1 110 ? -9.445 1.293 -5.611 1.00 92.12 110 THR A C 1
ATOM 773 O O . THR A 1 110 ? -9.766 0.197 -6.081 1.00 92.12 110 THR A O 1
ATOM 776 N N . SER A 1 111 ? -9.176 1.465 -4.320 1.00 95.44 111 SER A N 1
ATOM 777 C CA . SER A 1 111 ? -9.342 0.420 -3.312 1.00 95.44 111 SER A CA 1
ATOM 778 C C . SER A 1 111 ? -9.966 0.987 -2.046 1.00 95.44 111 SER A C 1
ATOM 780 O O . SER A 1 111 ? -9.701 2.120 -1.660 1.00 95.44 111 SER A O 1
ATOM 782 N N . ILE A 1 112 ? -10.790 0.188 -1.370 1.00 97.12 112 ILE A N 1
ATOM 783 C CA . ILE A 1 112 ? -11.561 0.626 -0.206 1.00 97.12 112 ILE A CA 1
ATOM 784 C C . ILE A 1 112 ? -11.581 -0.447 0.882 1.00 97.12 112 ILE A C 1
ATOM 786 O O . ILE A 1 112 ? -11.791 -1.625 0.598 1.00 97.12 112 ILE A O 1
ATOM 790 N N . ALA A 1 113 ? -11.438 -0.029 2.138 1.00 97.88 113 ALA A N 1
ATOM 791 C CA . ALA A 1 113 ? -11.662 -0.883 3.301 1.00 97.88 113 ALA A CA 1
ATOM 792 C C . ALA A 1 113 ? -12.476 -0.150 4.370 1.00 97.88 113 ALA A C 1
ATOM 794 O O . ALA A 1 113 ? -12.453 1.080 4.465 1.00 97.88 113 ALA A O 1
ATOM 795 N N . GLY A 1 114 ? -13.176 -0.908 5.215 1.00 97.06 114 GLY A N 1
ATOM 796 C CA . GLY A 1 114 ? -13.981 -0.351 6.298 1.00 97.06 114 GLY A CA 1
ATOM 797 C C . GLY A 1 114 ? -13.965 -1.205 7.560 1.00 97.06 114 GLY A C 1
ATOM 798 O O . GLY A 1 114 ? -14.055 -2.427 7.493 1.00 97.06 114 GLY A O 1
ATOM 799 N N . GLU A 1 115 ? -13.897 -0.546 8.715 1.00 95.81 115 GLU A N 1
ATOM 800 C CA . GLU A 1 115 ? -13.949 -1.159 10.045 1.00 95.81 115 GLU A CA 1
ATOM 801 C C . GLU A 1 115 ? -14.842 -0.308 10.957 1.00 95.81 115 GLU A C 1
ATOM 803 O O . GLU A 1 115 ? -14.498 0.805 11.374 1.00 95.81 115 GLU A O 1
ATOM 808 N N . GLY A 1 116 ? -16.025 -0.835 11.277 1.00 93.00 116 GLY A N 1
ATOM 809 C CA . GLY A 1 116 ? -17.038 -0.103 12.034 1.00 93.00 116 GLY A CA 1
ATOM 810 C C . GLY A 1 116 ? -17.475 1.184 11.311 1.00 93.00 116 GLY A C 1
ATOM 811 O O . GLY A 1 116 ? -17.936 1.102 10.176 1.00 93.00 116 GLY A O 1
ATOM 812 N N . PRO A 1 117 ? -17.389 2.372 11.946 1.00 93.81 117 PRO A N 1
ATOM 813 C CA . PRO A 1 117 ? -17.764 3.637 11.311 1.00 93.81 117 PRO A CA 1
ATOM 814 C C . PRO A 1 117 ? -16.664 4.215 10.409 1.00 93.81 117 PRO A C 1
ATOM 816 O O . PRO A 1 117 ? -16.882 5.261 9.797 1.00 93.81 117 PRO A O 1
ATOM 819 N N . TYR A 1 118 ? -15.485 3.594 10.377 1.00 98.19 118 TYR A N 1
ATOM 820 C CA . TYR A 1 118 ? -14.324 4.111 9.671 1.00 98.19 118 TYR A CA 1
ATOM 821 C C . TYR A 1 118 ? -14.217 3.482 8.291 1.00 98.19 118 TYR A C 1
ATOM 823 O O . TYR A 1 118 ? -14.299 2.261 8.174 1.00 98.19 118 TYR A O 1
ATOM 831 N N . VAL A 1 119 ? -14.017 4.306 7.267 1.00 98.12 119 VAL A N 1
ATOM 832 C CA . VAL A 1 119 ? -13.804 3.861 5.884 1.00 98.12 119 VAL A CA 1
ATOM 833 C C . VAL A 1 119 ? -12.628 4.635 5.305 1.00 98.12 119 VAL A C 1
ATOM 835 O O . VAL A 1 119 ? -12.543 5.847 5.510 1.00 98.12 119 VAL A O 1
ATOM 838 N N . VAL A 1 120 ? -11.735 3.942 4.604 1.00 98.62 120 VAL A N 1
ATOM 839 C CA . VAL A 1 120 ? -10.654 4.545 3.817 1.00 98.62 120 VAL A CA 1
ATOM 840 C C . VAL A 1 120 ? -10.798 4.090 2.379 1.00 98.62 120 VAL A C 1
ATOM 842 O O . VAL A 1 120 ? -10.940 2.894 2.134 1.00 98.62 120 VAL A O 1
ATOM 845 N N . GLU A 1 121 ? -10.749 5.045 1.459 1.00 97.75 121 GLU A N 1
ATOM 846 C CA . GLU A 1 121 ? -10.651 4.814 0.019 1.00 97.75 121 GLU A CA 1
ATOM 847 C C . GLU A 1 121 ? -9.333 5.413 -0.473 1.00 97.75 121 GLU A C 1
ATOM 849 O O . GLU A 1 121 ? -8.996 6.523 -0.070 1.00 97.75 121 GLU A O 1
ATOM 854 N N . GLY A 1 122 ? -8.583 4.675 -1.287 1.00 96.31 122 GLY A N 1
ATOM 855 C CA . GLY A 1 122 ? -7.371 5.132 -1.962 1.00 96.31 122 GLY A CA 1
ATOM 856 C C . GLY A 1 122 ? -7.549 5.112 -3.477 1.00 96.31 122 GLY A C 1
ATOM 857 O O . GLY A 1 122 ? -8.377 4.351 -3.984 1.00 96.31 122 GLY A O 1
ATOM 858 N N . TRP A 1 123 ? -6.789 5.950 -4.179 1.00 93.88 123 TRP A N 1
ATOM 859 C CA . TRP A 1 123 ? -6.850 6.126 -5.633 1.00 93.88 123 TRP A CA 1
ATOM 860 C C . TRP A 1 123 ? -5.529 6.653 -6.213 1.00 93.88 123 TRP A C 1
ATOM 862 O O . TRP A 1 123 ? -4.702 7.217 -5.490 1.00 93.88 123 TRP A O 1
ATOM 872 N N . ASN A 1 124 ? -5.390 6.560 -7.538 1.00 91.94 124 ASN A N 1
ATOM 873 C CA . ASN A 1 124 ? -4.361 7.279 -8.289 1.00 91.94 124 ASN A CA 1
ATOM 874 C C . ASN A 1 124 ? -4.737 8.756 -8.390 1.00 91.94 124 ASN A C 1
ATOM 876 O O . ASN A 1 124 ? -5.664 9.111 -9.118 1.00 91.94 124 ASN A O 1
ATOM 880 N N . ASP A 1 125 ? -4.025 9.601 -7.654 1.00 87.88 125 ASP A N 1
ATOM 881 C CA . ASP A 1 125 ? -4.254 11.030 -7.525 1.00 87.88 125 ASP A CA 1
ATOM 882 C C . ASP A 1 125 ? -3.474 11.806 -8.583 1.00 87.88 125 ASP A C 1
ATOM 884 O O . ASP A 1 125 ? -2.241 11.874 -8.602 1.00 87.88 125 ASP A O 1
ATOM 888 N N . SER A 1 126 ? -4.217 12.435 -9.487 1.00 82.31 126 SER A N 1
ATOM 889 C CA . SER A 1 126 ? -3.612 13.187 -10.576 1.00 82.31 126 SER A CA 1
ATOM 890 C C . SER A 1 126 ? -2.826 14.433 -10.157 1.00 82.31 126 SER A C 1
ATOM 892 O O . SER A 1 126 ? -2.055 14.952 -10.973 1.00 82.31 126 SER A O 1
ATOM 894 N N . THR A 1 127 ? -2.965 14.911 -8.916 1.00 82.31 127 THR A N 1
ATOM 895 C CA . THR A 1 127 ? -2.155 16.024 -8.406 1.00 82.31 127 THR A CA 1
ATOM 896 C C . THR A 1 127 ? -0.661 15.705 -8.380 1.00 82.31 127 THR A C 1
ATOM 898 O O . THR A 1 127 ? 0.146 16.613 -8.627 1.00 82.31 127 THR A O 1
ATOM 901 N N . GLY A 1 128 ? -0.285 14.430 -8.229 1.00 84.62 128 GLY A N 1
ATOM 902 C CA . GLY A 1 128 ? 1.108 13.978 -8.236 1.00 84.62 128 GLY A CA 1
ATOM 903 C C . GLY A 1 128 ? 1.858 14.267 -9.544 1.00 84.62 128 GLY A C 1
ATOM 904 O O . GLY A 1 128 ? 3.071 14.463 -9.544 1.00 84.62 128 GLY A O 1
ATOM 905 N N . PHE A 1 129 ? 1.156 14.423 -10.673 1.00 82.00 129 PHE A N 1
ATOM 906 C CA . PHE A 1 129 ? 1.797 14.726 -11.963 1.00 82.00 129 PHE A CA 1
ATOM 907 C C . PHE A 1 129 ? 2.309 16.166 -12.096 1.00 82.00 129 PHE A C 1
ATOM 909 O O . PHE A 1 129 ? 3.066 16.470 -13.023 1.00 82.00 129 PHE A O 1
ATOM 916 N N . PHE A 1 130 ? 1.862 17.084 -11.238 1.00 78.50 130 PHE A N 1
ATOM 917 C CA . PHE A 1 130 ? 2.173 18.509 -11.384 1.00 78.50 130 PHE A CA 1
ATOM 918 C C . PHE A 1 130 ? 2.490 19.235 -10.076 1.00 78.50 130 PHE A C 1
ATOM 920 O O . PHE A 1 130 ? 2.903 20.400 -10.121 1.00 78.50 130 PHE A O 1
ATOM 927 N N . SER A 1 131 ? 2.316 18.588 -8.926 1.00 85.75 131 SER A N 1
ATOM 928 C CA . SER A 1 131 ? 2.626 19.171 -7.623 1.00 85.75 131 SER A CA 1
ATOM 929 C C . SER A 1 131 ? 4.114 19.006 -7.286 1.00 85.75 131 SER A C 1
ATOM 931 O O . SER A 1 131 ? 4.673 17.923 -7.447 1.00 85.75 131 SER A O 1
ATOM 933 N N . PRO A 1 132 ? 4.810 20.064 -6.832 1.00 89.44 132 PRO A N 1
ATOM 934 C CA . PRO A 1 132 ? 6.213 19.958 -6.444 1.00 89.44 132 PRO A CA 1
ATOM 935 C C . PRO A 1 132 ? 6.368 19.300 -5.067 1.00 89.44 132 PRO A C 1
ATOM 937 O O . PRO A 1 132 ? 5.571 19.546 -4.172 1.00 89.44 132 PRO A O 1
ATOM 940 N N . CYS A 1 133 ? 7.460 18.576 -4.831 1.00 89.00 133 CYS A N 1
ATOM 941 C CA . CYS A 1 133 ? 7.815 18.127 -3.481 1.00 89.00 133 CYS A CA 1
ATOM 942 C C . CYS A 1 133 ? 8.597 19.215 -2.694 1.00 89.00 133 CYS A C 1
ATOM 944 O O . CYS A 1 133 ? 9.621 19.718 -3.188 1.00 89.00 133 CYS A O 1
ATOM 946 N N . PRO A 1 134 ? 8.226 19.538 -1.437 1.00 93.75 134 PRO A N 1
ATOM 947 C CA . PRO A 1 134 ? 7.014 19.097 -0.745 1.00 93.75 134 PRO A CA 1
ATOM 948 C C . PRO A 1 134 ? 5.799 19.957 -1.127 1.00 93.75 134 PRO A C 1
ATOM 950 O O . PRO A 1 134 ? 5.938 21.181 -1.248 1.00 93.75 134 PRO A O 1
ATOM 953 N N . SER A 1 135 ? 4.612 19.357 -1.226 1.00 90.50 135 SER A N 1
ATOM 954 C CA . SER A 1 135 ? 3.343 20.082 -1.343 1.00 90.50 135 SER A CA 1
ATOM 955 C C . SER A 1 135 ? 2.486 19.939 -0.080 1.00 90.50 135 SER A C 1
ATOM 957 O O . SER A 1 135 ? 2.594 18.968 0.672 1.00 90.50 135 SER A O 1
ATOM 959 N N . PRO A 1 136 ? 1.619 20.929 0.216 1.00 91.69 136 PRO A N 1
ATOM 960 C CA . PRO A 1 136 ? 0.619 20.784 1.269 1.00 91.69 136 PRO A CA 1
ATOM 961 C C . PRO A 1 136 ? -0.218 19.521 1.048 1.00 91.69 136 PRO A C 1
ATOM 963 O O . PRO A 1 136 ? -0.629 19.266 -0.078 1.00 91.69 136 PRO A O 1
ATOM 966 N N . MET A 1 137 ? -0.488 18.771 2.122 1.00 92.81 137 MET A N 1
ATOM 967 C CA . MET A 1 137 ? -1.208 17.485 2.072 1.00 92.81 137 MET A CA 1
ATOM 968 C C . MET A 1 137 ? -0.522 16.411 1.205 1.00 92.81 137 MET A C 1
ATOM 970 O O . MET A 1 137 ? -1.184 15.489 0.757 1.00 92.81 137 MET A O 1
ATOM 974 N N . ASN A 1 138 ? 0.793 16.515 0.976 1.00 95.75 138 ASN A N 1
ATOM 975 C CA . ASN A 1 138 ? 1.585 15.565 0.182 1.00 95.75 138 ASN A CA 1
ATOM 976 C C . ASN A 1 138 ? 1.041 15.344 -1.249 1.00 95.75 138 ASN A C 1
ATOM 978 O O . ASN A 1 138 ? 1.073 14.234 -1.765 1.00 95.75 138 ASN A O 1
ATOM 982 N N . LYS A 1 139 ? 0.509 16.387 -1.895 1.00 90.06 139 LYS A N 1
ATOM 983 C CA . LYS A 1 139 ? -0.086 16.312 -3.250 1.00 90.06 139 LYS A CA 1
ATOM 984 C C . LYS A 1 139 ? 0.891 15.961 -4.372 1.00 90.06 139 LYS A C 1
ATOM 986 O O . LYS A 1 139 ? 0.501 15.812 -5.519 1.00 90.06 139 LYS A O 1
ATOM 991 N N . GLU A 1 140 ? 2.180 15.923 -4.072 1.00 91.31 140 GLU A N 1
ATOM 992 C CA . GLU A 1 140 ? 3.221 15.393 -4.947 1.00 91.31 140 GLU A CA 1
ATOM 993 C C . GLU A 1 140 ? 3.159 13.870 -5.102 1.00 91.31 140 GLU A C 1
ATOM 995 O O . GLU A 1 140 ? 3.734 13.341 -6.045 1.00 91.31 140 GLU A O 1
ATOM 1000 N N . GLU A 1 141 ? 2.482 13.170 -4.197 1.00 93.25 141 GLU A N 1
ATOM 1001 C CA . GLU A 1 141 ? 2.310 11.725 -4.266 1.00 93.25 141 GLU A CA 1
ATOM 1002 C C . GLU A 1 141 ? 1.159 11.390 -5.225 1.00 93.25 141 GLU A C 1
ATOM 1004 O O . GLU A 1 141 ? 0.104 12.019 -5.177 1.00 93.25 141 GLU A O 1
ATOM 1009 N N . LEU A 1 142 ? 1.340 10.386 -6.084 1.00 91.31 142 LEU A N 1
ATOM 1010 C CA . LEU A 1 142 ? 0.295 9.909 -6.997 1.00 91.31 142 LEU A CA 1
ATOM 1011 C C . LEU A 1 142 ? -0.677 8.939 -6.313 1.00 91.31 142 LEU A C 1
ATOM 1013 O O . LEU A 1 142 ? -1.634 8.509 -6.942 1.00 91.31 142 LEU A O 1
ATOM 1017 N N . THR A 1 143 ? -0.471 8.603 -5.040 1.00 95.19 143 THR A N 1
ATOM 1018 C CA . THR A 1 143 ? -1.443 7.846 -4.240 1.00 95.19 143 THR A CA 1
ATOM 1019 C C . THR A 1 143 ? -2.139 8.775 -3.262 1.00 95.19 143 THR A C 1
ATOM 1021 O O . THR A 1 143 ? -1.552 9.173 -2.249 1.00 95.19 143 THR A O 1
ATOM 1024 N N . GLY A 1 144 ? -3.401 9.082 -3.559 1.00 94.88 144 GLY A N 1
ATOM 1025 C CA . GLY A 1 144 ? -4.295 9.852 -2.702 1.00 94.88 144 GLY A CA 1
ATOM 1026 C C . GLY A 1 144 ? -5.212 8.951 -1.884 1.00 94.88 144 GLY A C 1
ATOM 1027 O O . GLY A 1 144 ? -5.417 7.776 -2.208 1.00 94.88 144 GLY A O 1
ATOM 1028 N N . PHE A 1 145 ? -5.754 9.487 -0.790 1.00 97.62 145 PHE A N 1
ATOM 1029 C CA . PHE A 1 145 ? -6.727 8.763 0.021 1.00 97.62 145 PHE A CA 1
ATOM 1030 C C . PHE A 1 145 ? -7.718 9.672 0.750 1.00 97.62 145 PHE A C 1
ATOM 1032 O O . PHE A 1 145 ? -7.435 10.805 1.135 1.00 97.62 145 PHE A O 1
ATOM 1039 N N . GLY A 1 146 ? -8.901 9.125 1.002 1.00 97.31 146 GLY A N 1
ATOM 1040 C CA . GLY A 1 146 ? -9.996 9.771 1.706 1.00 97.31 146 GLY A CA 1
ATOM 1041 C C . GLY A 1 146 ? -10.369 8.988 2.953 1.00 97.31 146 GLY A C 1
ATOM 1042 O O . GLY A 1 146 ? -10.299 7.760 2.987 1.00 97.31 146 GLY A O 1
ATOM 1043 N N . PHE A 1 147 ? -10.807 9.697 3.992 1.00 98.19 147 PHE A N 1
ATOM 1044 C CA . PHE A 1 147 ? -11.243 9.089 5.246 1.00 98.19 147 PHE A CA 1
ATOM 1045 C C . PHE A 1 147 ? -12.671 9.480 5.606 1.00 98.19 147 PHE A C 1
ATOM 1047 O O . PHE A 1 147 ? -13.031 10.658 5.629 1.00 98.19 147 PHE A O 1
ATOM 1054 N N . SER A 1 148 ? -13.476 8.481 5.955 1.00 97.75 148 SER A N 1
ATOM 1055 C CA . SER A 1 148 ? -14.802 8.656 6.532 1.00 97.75 148 SER A CA 1
ATOM 1056 C C . SER A 1 148 ? -14.828 8.171 7.975 1.00 97.75 148 SER A C 1
ATOM 1058 O O . SER A 1 148 ? -14.350 7.082 8.283 1.00 97.75 148 SER A O 1
ATOM 1060 N N . ALA A 1 149 ? -15.465 8.954 8.846 1.00 97.25 149 ALA A N 1
ATOM 1061 C CA . ALA A 1 149 ? -15.731 8.599 10.240 1.00 97.25 149 ALA A CA 1
ATOM 1062 C C . ALA A 1 149 ? -17.218 8.328 10.539 1.00 97.25 149 ALA A C 1
ATOM 1064 O O . ALA A 1 149 ? -17.628 8.254 11.701 1.00 97.25 149 ALA A O 1
ATOM 1065 N N . ASN A 1 150 ? -18.049 8.231 9.498 1.00 93.81 150 ASN A N 1
ATOM 1066 C CA . ASN A 1 150 ? -19.501 8.075 9.598 1.00 93.81 150 ASN A CA 1
ATOM 1067 C C . ASN A 1 150 ? -20.049 7.010 8.631 1.00 93.81 150 ASN A C 1
ATOM 1069 O O . ASN A 1 150 ? -21.141 7.158 8.077 1.00 93.81 150 ASN A O 1
ATOM 1073 N N . GLY A 1 151 ? -19.284 5.934 8.439 1.00 91.38 151 GLY A N 1
ATOM 1074 C CA . GLY A 1 151 ? -19.687 4.776 7.642 1.00 91.38 151 GLY A CA 1
ATOM 1075 C C . GLY A 1 151 ? -19.826 5.082 6.151 1.00 91.38 151 GLY A C 1
ATOM 1076 O O . GLY A 1 151 ? -20.703 4.520 5.505 1.00 91.38 151 GLY A O 1
ATOM 1077 N N . GLY A 1 152 ? -19.019 6.009 5.627 1.00 91.62 152 GLY A N 1
ATOM 1078 C CA . GLY A 1 152 ? -19.052 6.413 4.221 1.00 91.62 152 GLY A CA 1
ATOM 1079 C C . GLY A 1 152 ? -20.148 7.423 3.875 1.00 91.62 152 GLY A C 1
ATOM 1080 O O . GLY A 1 152 ? -20.379 7.675 2.700 1.00 91.62 152 GLY A O 1
ATOM 1081 N N . SER A 1 153 ? -20.829 8.021 4.864 1.00 90.94 153 SER A N 1
ATOM 1082 C CA . SER A 1 153 ? -21.855 9.050 4.594 1.00 90.94 153 SER A CA 1
ATOM 1083 C C . SER A 1 153 ? -21.249 10.381 4.130 1.00 90.94 153 SER A C 1
ATOM 1085 O O . SER A 1 153 ? -21.922 11.183 3.491 1.00 90.94 153 SER A O 1
ATOM 1087 N N . SER A 1 154 ? -19.994 10.640 4.491 1.00 92.31 154 SER A N 1
ATOM 1088 C CA . SER A 1 154 ? -19.156 11.711 3.955 1.00 92.31 154 SER A CA 1
ATOM 1089 C C . SER A 1 154 ? -17.688 11.336 4.120 1.00 92.31 154 SER A C 1
ATOM 1091 O O . SER A 1 154 ? -17.338 10.612 5.058 1.00 92.31 154 SER A O 1
ATOM 1093 N N . PHE A 1 155 ? -16.833 11.905 3.282 1.00 95.19 155 PHE A N 1
ATOM 1094 C CA . PHE A 1 155 ? -15.389 11.735 3.349 1.00 95.19 155 PHE A CA 1
ATOM 1095 C C . PHE A 1 155 ? -14.690 13.081 3.501 1.00 95.19 155 PHE A C 1
ATOM 1097 O O . PHE A 1 155 ? -15.227 14.133 3.154 1.00 95.19 155 PHE A O 1
ATOM 1104 N N . MET A 1 156 ? -13.488 13.019 4.055 1.00 95.19 156 MET A N 1
ATOM 1105 C CA . MET A 1 156 ? -12.513 14.090 4.008 1.00 95.19 156 MET A CA 1
ATOM 1106 C C . MET A 1 156 ? -11.327 13.593 3.196 1.00 95.19 156 MET A C 1
ATOM 1108 O O . MET A 1 156 ? -10.676 12.625 3.602 1.00 95.19 156 MET A O 1
ATOM 1112 N N . ASP A 1 157 ? -11.054 14.277 2.093 1.00 95.06 157 ASP A N 1
ATOM 1113 C CA . ASP A 1 157 ? -9.832 14.102 1.321 1.00 95.06 157 ASP A CA 1
ATOM 1114 C C . ASP A 1 157 ? -8.615 14.401 2.211 1.00 95.06 157 ASP A C 1
ATOM 1116 O O . ASP A 1 157 ? -8.578 15.426 2.905 1.00 95.06 157 ASP A O 1
ATOM 1120 N N . GLN A 1 158 ? -7.669 13.467 2.268 1.00 96.81 158 GLN A N 1
ATOM 1121 C CA . GLN A 1 158 ? -6.434 13.606 3.035 1.00 96.81 158 GLN A CA 1
ATOM 1122 C C . GLN A 1 158 ? -5.243 14.029 2.163 1.00 96.81 158 GLN A C 1
ATOM 1124 O O . GLN A 1 158 ? -4.178 14.307 2.721 1.00 96.81 158 GLN A O 1
ATOM 1129 N N . GLY A 1 159 ? -5.423 14.129 0.843 1.00 94.06 159 GLY A N 1
ATOM 1130 C CA . GLY A 1 159 ? -4.351 14.267 -0.134 1.00 94.06 159 GLY A CA 1
ATOM 1131 C C . GLY A 1 159 ? -3.522 12.987 -0.236 1.00 94.06 159 GLY A C 1
ATOM 1132 O O . GLY A 1 159 ? -4.034 11.878 -0.064 1.00 94.06 159 GLY A O 1
ATOM 1133 N N . GLY A 1 160 ? -2.223 13.148 -0.474 1.00 95.06 160 GLY A N 1
ATOM 1134 C CA . GLY A 1 160 ? -1.282 12.046 -0.613 1.00 95.06 160 GLY A CA 1
ATOM 1135 C C . GLY A 1 160 ? -0.814 11.436 0.711 1.00 95.06 160 GLY A C 1
ATOM 1136 O O . GLY A 1 160 ? -0.834 12.063 1.783 1.00 95.06 160 GLY A O 1
ATOM 1137 N N . LEU A 1 161 ? -0.322 10.198 0.640 1.00 97.69 161 LEU A N 1
ATOM 1138 C CA . LEU A 1 161 ? 0.294 9.516 1.782 1.00 97.69 161 LEU A CA 1
ATOM 1139 C C . LEU A 1 161 ? 1.564 10.247 2.279 1.00 97.69 161 LEU A C 1
ATOM 1141 O O . LEU A 1 161 ? 2.384 10.684 1.480 1.00 97.69 161 LEU A O 1
ATOM 1145 N N . PRO A 1 162 ? 1.809 10.361 3.600 1.00 98.00 162 PRO A N 1
ATOM 1146 C CA . PRO A 1 162 ? 2.991 11.062 4.103 1.00 98.00 162 PRO A CA 1
ATOM 1147 C C . PRO A 1 162 ? 4.324 10.427 3.683 1.00 98.00 162 PRO A C 1
ATOM 1149 O O . PRO A 1 162 ? 4.606 9.274 4.009 1.00 98.00 162 PRO A O 1
ATOM 1152 N N . ASN A 1 163 ? 5.204 11.233 3.087 1.00 95.75 163 ASN A N 1
ATOM 1153 C CA . ASN A 1 163 ? 6.533 10.815 2.644 1.00 95.75 163 ASN A CA 1
ATOM 1154 C C . ASN A 1 163 ? 7.550 11.963 2.773 1.00 95.75 163 ASN A C 1
ATOM 1156 O O . ASN A 1 163 ? 7.644 12.875 1.960 1.00 95.75 163 ASN A O 1
ATOM 1160 N N . SER A 1 164 ? 8.374 11.909 3.816 1.00 95.69 164 SER A N 1
ATOM 1161 C CA . SER A 1 164 ? 9.411 12.919 4.077 1.00 95.69 164 SER A CA 1
ATOM 1162 C C . SER A 1 164 ? 10.572 12.889 3.072 1.00 95.69 164 SER A C 1
ATOM 1164 O O . SER A 1 164 ? 11.410 13.794 3.082 1.00 95.69 164 SER A O 1
ATOM 1166 N N . ASN A 1 165 ? 10.622 11.874 2.203 1.00 91.94 165 ASN A N 1
ATOM 1167 C CA . ASN A 1 165 ? 11.652 11.664 1.193 1.00 91.94 165 ASN A CA 1
ATOM 1168 C C . ASN A 1 165 ? 11.131 11.862 -0.246 1.00 91.94 165 ASN A C 1
ATOM 1170 O O . ASN A 1 165 ? 11.769 11.392 -1.189 1.00 91.94 165 ASN A O 1
ATOM 1174 N N . CYS A 1 166 ? 10.037 12.613 -0.433 1.00 92.19 166 CYS A N 1
ATOM 1175 C CA . CYS A 1 166 ? 9.386 12.857 -1.730 1.00 92.19 166 CYS A CA 1
ATOM 1176 C C . CYS A 1 166 ? 10.286 13.456 -2.833 1.00 92.19 166 CYS A C 1
ATOM 1178 O O . CYS A 1 166 ? 9.898 13.557 -3.989 1.00 92.19 166 CYS A O 1
ATOM 1180 N N . LYS A 1 167 ? 11.515 13.885 -2.508 1.00 90.31 167 LYS A N 1
ATOM 1181 C CA . LYS A 1 167 ? 12.497 14.361 -3.501 1.00 90.31 167 LYS A CA 1
ATOM 1182 C C . LYS A 1 167 ? 13.221 13.229 -4.218 1.00 90.31 167 LYS A C 1
ATOM 1184 O O . LYS A 1 167 ? 13.832 13.470 -5.255 1.00 90.31 167 LYS A O 1
ATOM 1189 N N . ASN A 1 168 ? 13.230 12.045 -3.616 1.00 86.38 168 ASN A N 1
ATOM 1190 C CA . ASN A 1 168 ? 13.987 10.901 -4.098 1.00 86.38 168 ASN A CA 1
ATOM 1191 C C . ASN A 1 168 ? 13.072 9.761 -4.526 1.00 86.38 168 ASN A C 1
ATOM 1193 O O . ASN A 1 168 ? 13.424 9.074 -5.475 1.00 86.38 168 ASN A O 1
ATOM 1197 N N . THR A 1 169 ? 11.941 9.577 -3.845 1.00 88.69 169 THR A N 1
ATOM 1198 C CA . THR A 1 169 ? 10.995 8.469 -4.041 1.00 88.69 169 THR A CA 1
ATOM 1199 C C . THR A 1 169 ? 9.571 8.968 -3.851 1.00 88.69 169 THR A C 1
ATOM 1201 O O . THR A 1 169 ? 9.372 9.735 -2.909 1.00 88.69 169 THR A O 1
ATOM 1204 N N . LEU A 1 170 ? 8.612 8.520 -4.659 1.00 92.31 170 LEU A N 1
ATOM 1205 C CA . LEU A 1 170 ? 7.184 8.843 -4.518 1.00 92.31 170 LEU A CA 1
ATOM 1206 C C . LEU A 1 170 ? 6.347 7.570 -4.444 1.00 92.31 170 LEU A C 1
ATOM 1208 O O . LEU A 1 170 ? 6.734 6.547 -4.996 1.00 92.31 170 LEU A O 1
ATOM 1212 N N . TYR A 1 171 ? 5.191 7.659 -3.801 1.00 94.62 171 TYR A N 1
ATOM 1213 C CA . TYR A 1 171 ? 4.072 6.769 -4.049 1.00 94.62 171 TYR A CA 1
ATOM 1214 C C . TYR A 1 171 ? 3.514 7.065 -5.443 1.00 94.62 171 TYR A C 1
ATOM 1216 O O . TYR A 1 171 ? 3.025 8.170 -5.683 1.00 94.62 171 TYR A O 1
ATOM 1224 N N . GLU A 1 172 ? 3.621 6.109 -6.363 1.00 90.25 172 GLU A N 1
ATOM 1225 C CA . GLU A 1 172 ? 3.303 6.311 -7.785 1.00 90.25 172 GLU A CA 1
ATOM 1226 C C . GLU A 1 172 ? 1.892 5.852 -8.192 1.00 90.25 172 GLU A C 1
ATOM 1228 O O . GLU A 1 172 ? 1.496 6.063 -9.338 1.00 90.25 172 GLU A O 1
ATOM 1233 N N . GLY A 1 173 ? 1.109 5.302 -7.261 1.00 90.88 173 GLY A N 1
ATOM 1234 C CA . GLY A 1 173 ? -0.262 4.863 -7.511 1.00 90.88 173 GLY A CA 1
ATOM 1235 C C . GLY A 1 173 ? -0.503 3.393 -7.179 1.00 90.88 173 GLY A C 1
ATOM 1236 O O . GLY A 1 173 ? 0.212 2.772 -6.393 1.00 90.88 173 GLY A O 1
ATOM 1237 N N . ASP A 1 174 ? -1.553 2.875 -7.798 1.00 90.75 174 ASP A N 1
ATOM 1238 C CA . ASP A 1 174 ? -2.148 1.548 -7.712 1.00 90.75 174 ASP A CA 1
ATOM 1239 C C . ASP A 1 174 ? -2.391 1.068 -6.278 1.00 90.75 174 ASP A C 1
ATOM 1241 O O . ASP A 1 174 ? -1.930 -0.002 -5.881 1.00 90.75 174 ASP A O 1
ATOM 1245 N N . PRO A 1 175 ? -3.125 1.846 -5.461 1.00 95.44 175 PRO A N 1
ATOM 1246 C CA . PRO A 1 175 ? -3.270 1.514 -4.063 1.00 95.44 175 PRO A CA 1
ATOM 1247 C C . PRO A 1 175 ? -4.141 0.286 -3.826 1.00 95.44 175 PRO A C 1
ATOM 1249 O O . PRO A 1 175 ? -5.251 0.164 -4.348 1.00 95.44 175 PRO A O 1
ATOM 1252 N N . SER A 1 176 ? -3.706 -0.543 -2.879 1.00 97.31 176 SER A N 1
ATOM 1253 C CA . SER A 1 176 ? -4.558 -1.511 -2.198 1.00 97.31 176 SER A CA 1
ATOM 1254 C C . SER A 1 176 ? -4.753 -1.096 -0.738 1.00 97.31 176 SER A C 1
ATOM 1256 O O . SER A 1 176 ? -3.824 -0.700 -0.036 1.00 97.31 176 SER A O 1
ATOM 1258 N N . VAL A 1 177 ? -5.993 -1.191 -0.259 1.00 98.31 177 VAL A N 1
ATOM 1259 C CA . VAL A 1 177 ? -6.396 -0.760 1.086 1.00 98.31 177 VAL A CA 1
ATOM 1260 C C . VAL A 1 177 ? -6.961 -1.943 1.852 1.00 98.31 177 VAL A C 1
ATOM 1262 O O . VAL A 1 177 ? -7.947 -2.539 1.435 1.00 98.31 177 VAL A O 1
ATOM 1265 N N . GLU A 1 178 ? -6.377 -2.230 3.011 1.00 98.44 178 GLU A N 1
ATOM 1266 C CA . GLU A 1 178 ? -6.856 -3.248 3.948 1.00 98.44 178 GLU A CA 1
ATOM 1267 C C . GLU A 1 178 ? -7.009 -2.671 5.355 1.00 98.44 178 GLU A C 1
ATOM 1269 O O . GLU A 1 178 ? -6.414 -1.647 5.696 1.00 98.44 178 GLU A O 1
ATOM 1274 N N . THR A 1 179 ? -7.807 -3.315 6.207 1.00 98.00 179 THR A N 1
ATOM 1275 C CA . THR A 1 179 ? -8.036 -2.837 7.579 1.00 98.00 179 THR A CA 1
ATOM 1276 C C . THR A 1 179 ? -7.872 -3.926 8.624 1.00 98.00 179 THR A C 1
ATOM 1278 O O . THR A 1 179 ? -8.167 -5.099 8.404 1.00 98.00 179 THR A O 1
ATOM 1281 N N . TRP A 1 180 ? -7.406 -3.528 9.807 1.00 97.88 180 TRP A N 1
ATOM 1282 C CA . TRP A 1 180 ? -7.277 -4.421 10.945 1.00 97.88 180 TRP A CA 1
ATOM 1283 C C . TRP A 1 180 ? -7.509 -3.689 12.263 1.00 97.88 180 TRP A C 1
ATOM 1285 O O . TRP A 1 180 ? -7.130 -2.528 12.430 1.00 97.88 180 TRP A O 1
ATOM 1295 N N . ARG A 1 181 ? -8.106 -4.387 13.238 1.00 97.69 181 ARG A N 1
ATOM 1296 C CA . ARG A 1 181 ? -8.439 -3.824 14.553 1.00 97.69 181 ARG A CA 1
ATOM 1297 C C . ARG A 1 181 ? -7.796 -4.562 15.734 1.00 97.69 181 ARG A C 1
ATOM 1299 O O . ARG A 1 181 ? -8.500 -5.110 16.590 1.00 97.69 181 ARG A O 1
ATOM 1306 N N . PRO A 1 182 ? -6.460 -4.585 15.828 1.00 97.38 182 PRO A N 1
ATOM 1307 C CA . PRO A 1 182 ? -5.775 -5.248 16.925 1.00 97.38 182 PRO A CA 1
ATOM 1308 C C . PRO A 1 182 ? -5.957 -4.480 18.237 1.00 97.38 182 PRO A C 1
ATOM 1310 O O . PRO A 1 182 ? -5.859 -3.251 18.293 1.00 97.38 182 PRO A O 1
ATOM 1313 N N . GLY A 1 183 ? -6.254 -5.201 19.320 1.00 95.56 183 GLY A N 1
ATOM 1314 C CA . GLY A 1 183 ? -6.429 -4.603 20.649 1.00 95.56 183 GLY A CA 1
ATOM 1315 C C . GLY A 1 183 ? -7.511 -3.514 20.707 1.00 95.56 183 GLY A C 1
ATOM 1316 O O . GLY A 1 183 ? -7.456 -2.634 21.562 1.00 95.56 183 GLY A O 1
ATOM 1317 N N . GLY A 1 184 ? -8.469 -3.530 19.772 1.00 95.06 184 GLY A N 1
ATOM 1318 C CA . GLY A 1 184 ? -9.550 -2.547 19.678 1.00 95.06 184 GLY A CA 1
ATOM 1319 C C . GLY A 1 184 ? -9.200 -1.241 18.954 1.00 95.06 184 GLY A C 1
ATOM 1320 O O . GLY A 1 184 ? -10.103 -0.424 18.759 1.00 95.06 184 GLY A O 1
ATOM 1321 N N . THR A 1 185 ? -7.951 -1.051 18.518 1.00 96.69 185 THR A N 1
ATOM 1322 C CA . THR A 1 185 ? -7.514 0.125 17.744 1.00 96.69 185 THR A CA 1
ATOM 1323 C C . THR A 1 185 ? -7.589 -0.174 16.254 1.00 96.69 185 THR A C 1
ATOM 1325 O O . THR A 1 185 ? -7.014 -1.162 15.823 1.00 96.69 185 THR A O 1
ATOM 1328 N N . THR A 1 186 ? -8.257 0.672 15.472 1.00 98.12 186 THR A N 1
ATOM 1329 C CA . THR A 1 186 ? -8.381 0.486 14.018 1.00 98.12 186 THR A CA 1
ATOM 1330 C C . THR A 1 186 ? -7.177 1.067 13.280 1.00 98.12 186 THR A C 1
ATOM 1332 O O . THR A 1 186 ? -6.828 2.236 13.471 1.00 98.12 186 THR A O 1
ATOM 1335 N N . TYR A 1 187 ? -6.589 0.251 12.412 1.00 98.69 187 TYR A N 1
ATOM 1336 C CA . TYR A 1 187 ? -5.576 0.630 11.440 1.00 98.69 187 TYR A CA 1
ATOM 1337 C C . TYR A 1 187 ? -6.072 0.318 10.027 1.00 98.69 187 TYR A C 1
ATOM 1339 O O . TYR A 1 187 ? -6.791 -0.657 9.807 1.00 98.69 187 TYR A O 1
ATOM 1347 N N . PHE A 1 188 ? -5.666 1.151 9.082 1.00 98.81 188 PHE A N 1
ATOM 1348 C CA . PHE A 1 188 ? -5.773 0.924 7.650 1.00 98.81 188 PHE A CA 1
ATOM 1349 C C . PHE A 1 188 ? -4.361 0.831 7.084 1.00 98.81 188 PHE A C 1
ATOM 1351 O O . PHE A 1 188 ? -3.488 1.592 7.497 1.00 98.81 188 PHE A O 1
ATOM 1358 N N . TYR A 1 189 ? -4.131 -0.096 6.171 1.00 98.75 189 TYR A N 1
ATOM 1359 C CA . TYR A 1 189 ? -2.883 -0.226 5.436 1.00 98.75 189 TYR A CA 1
ATOM 1360 C C . TYR A 1 189 ? -3.174 0.168 4.002 1.00 98.75 189 TYR A C 1
ATOM 1362 O O . TYR A 1 189 ? -4.002 -0.477 3.366 1.00 98.75 189 TYR A O 1
ATOM 1370 N N . VAL A 1 190 ? -2.543 1.243 3.542 1.00 98.62 190 VAL A N 1
ATOM 1371 C CA . VAL A 1 190 ? -2.648 1.717 2.160 1.00 98.62 190 VAL A CA 1
ATOM 1372 C C . VAL A 1 190 ? -1.304 1.432 1.511 1.00 98.62 190 VAL A C 1
ATOM 1374 O O . VAL A 1 190 ? -0.309 2.047 1.906 1.00 98.62 190 VAL A O 1
ATOM 1377 N N . SER A 1 191 ? -1.254 0.451 0.615 1.00 97.62 191 SER A N 1
ATOM 1378 C CA . SER A 1 191 ? -0.079 0.194 -0.215 1.00 97.62 191 SER A CA 1
ATOM 1379 C C . SER A 1 191 ? -0.099 1.031 -1.483 1.00 97.62 191 SER A C 1
ATOM 1381 O O . SER A 1 191 ? -1.081 1.720 -1.753 1.00 97.62 191 SER A O 1
ATOM 1383 N N . SER A 1 192 ? 1.025 1.035 -2.192 1.00 96.00 192 SER A N 1
ATOM 1384 C CA . SER A 1 192 ? 1.213 1.722 -3.463 1.00 96.00 192 SER A CA 1
ATOM 1385 C C . SER A 1 192 ? 2.550 1.309 -4.073 1.00 96.00 192 SER A C 1
ATOM 1387 O O . SER A 1 192 ? 3.500 0.960 -3.351 1.00 96.00 192 SER A O 1
ATOM 1389 N N . LEU A 1 193 ? 2.649 1.476 -5.390 1.00 93.06 193 LEU A N 1
ATOM 1390 C CA . LEU A 1 193 ? 3.920 1.582 -6.108 1.00 93.06 193 LEU A CA 1
ATOM 1391 C C . LEU A 1 193 ? 4.782 2.642 -5.434 1.00 93.06 193 LEU A C 1
ATOM 1393 O O . LEU A 1 193 ? 4.255 3.676 -5.018 1.00 93.06 193 LEU A O 1
ATOM 1397 N N . PHE A 1 194 ? 6.077 2.398 -5.274 1.00 92.00 194 PHE A N 1
ATOM 1398 C CA . PHE A 1 194 ? 6.960 3.320 -4.573 1.00 92.00 194 PHE A CA 1
ATOM 1399 C C . PHE A 1 194 ? 8.333 3.383 -5.221 1.00 92.00 194 PHE A C 1
ATOM 1401 O O . PHE A 1 194 ? 9.222 2.587 -4.913 1.00 92.00 194 PHE A O 1
ATOM 1408 N N . ASP A 1 195 ? 8.523 4.361 -6.098 1.00 87.44 195 ASP A N 1
ATOM 1409 C CA . ASP A 1 195 ? 9.627 4.328 -7.046 1.00 87.44 195 ASP A CA 1
ATOM 1410 C C . ASP A 1 195 ? 10.533 5.560 -6.955 1.00 87.44 195 ASP A C 1
ATOM 1412 O O . ASP A 1 195 ? 10.113 6.651 -6.544 1.00 87.44 195 ASP A O 1
ATOM 1416 N N . PRO A 1 196 ? 11.829 5.397 -7.276 1.00 83.94 196 PRO A N 1
ATOM 1417 C CA . PRO A 1 196 ? 12.781 6.488 -7.255 1.00 83.94 196 PRO A CA 1
ATOM 1418 C C . PRO A 1 196 ? 12.566 7.445 -8.435 1.00 83.94 196 PRO A C 1
ATOM 1420 O O . PRO A 1 196 ? 12.761 7.086 -9.591 1.00 83.94 196 PRO A O 1
ATOM 1423 N N . ILE A 1 197 ? 12.297 8.716 -8.137 1.00 78.00 197 ILE A N 1
ATOM 1424 C CA . ILE A 1 197 ? 12.090 9.781 -9.139 1.00 78.00 197 ILE A CA 1
ATOM 1425 C C . ILE A 1 197 ? 13.372 10.528 -9.523 1.00 78.00 197 ILE A C 1
ATOM 1427 O O . ILE A 1 197 ? 13.371 11.462 -10.329 1.00 78.00 197 ILE A O 1
ATOM 1431 N N . SER A 1 198 ? 14.491 10.160 -8.906 1.00 69.00 198 SER A N 1
ATOM 1432 C CA . SER A 1 198 ? 15.802 10.717 -9.213 1.00 69.00 198 SER A CA 1
ATOM 1433 C C . SER A 1 198 ? 16.799 9.595 -9.465 1.00 69.00 198 SER A C 1
ATOM 1435 O O . SER A 1 198 ? 16.683 8.504 -8.902 1.00 69.00 198 SER A O 1
ATOM 1437 N N . ALA A 1 199 ? 17.800 9.876 -10.301 1.00 62.47 199 ALA A N 1
ATOM 1438 C CA . ALA A 1 199 ? 18.909 8.967 -10.569 1.00 62.47 199 ALA A CA 1
ATOM 1439 C C . ALA A 1 199 ? 19.818 8.863 -9.329 1.00 62.47 199 ALA A C 1
ATOM 1441 O O . ALA A 1 199 ? 20.898 9.457 -9.271 1.00 62.47 199 ALA A O 1
ATOM 1442 N N . THR A 1 200 ? 19.349 8.162 -8.299 1.00 63.34 200 THR A N 1
ATOM 1443 C CA . THR A 1 200 ? 20.166 7.750 -7.159 1.00 63.34 200 THR A CA 1
ATOM 1444 C C . THR A 1 200 ? 20.943 6.476 -7.505 1.00 63.34 200 THR A C 1
ATOM 1446 O O . THR A 1 200 ? 20.780 5.896 -8.578 1.00 63.34 200 THR A O 1
ATOM 1449 N N . ALA A 1 201 ? 21.839 6.042 -6.614 1.00 60.31 201 ALA A N 1
ATOM 1450 C CA . ALA A 1 201 ? 22.608 4.814 -6.823 1.00 60.31 201 ALA A CA 1
ATOM 1451 C C . ALA A 1 201 ? 21.729 3.548 -6.846 1.00 60.31 201 ALA A C 1
ATOM 1453 O O . ALA A 1 201 ? 22.160 2.540 -7.404 1.00 60.31 201 ALA A O 1
ATOM 1454 N N . ASP A 1 202 ? 20.528 3.604 -6.257 1.00 73.12 202 ASP A N 1
ATOM 1455 C CA . ASP A 1 202 ? 19.527 2.543 -6.340 1.00 73.12 202 ASP A CA 1
ATOM 1456 C C . ASP A 1 202 ? 18.353 3.014 -7.211 1.00 73.12 202 ASP A C 1
ATOM 1458 O O . ASP A 1 202 ? 17.823 4.113 -7.036 1.00 73.12 202 ASP A O 1
ATOM 1462 N N . GLN A 1 203 ? 18.010 2.215 -8.215 1.00 80.50 203 GLN A N 1
ATOM 1463 C CA . GLN A 1 203 ? 16.935 2.483 -9.179 1.00 80.50 203 GLN A CA 1
ATOM 1464 C C . GLN A 1 203 ? 15.886 1.364 -9.147 1.00 80.50 203 GLN A C 1
ATOM 1466 O O . GLN A 1 203 ? 15.110 1.216 -10.087 1.00 80.50 203 GLN A O 1
ATOM 1471 N N . ARG A 1 204 ? 15.904 0.526 -8.100 1.00 85.50 204 ARG A N 1
ATOM 1472 C CA . ARG A 1 204 ? 14.896 -0.516 -7.916 1.00 85.50 204 ARG A CA 1
ATOM 1473 C C . ARG A 1 204 ? 13.522 0.109 -7.739 1.00 85.50 204 ARG A C 1
ATOM 1475 O O . ARG A 1 204 ? 13.380 1.120 -7.061 1.00 85.50 204 ARG A O 1
ATOM 1482 N N . SER A 1 205 ? 12.538 -0.561 -8.323 1.00 87.06 205 SER A N 1
ATOM 1483 C CA . SER A 1 205 ? 11.139 -0.330 -8.004 1.00 87.06 205 SER A CA 1
ATOM 1484 C C . SER A 1 205 ? 10.774 -0.999 -6.679 1.00 87.06 205 SER A C 1
ATOM 1486 O O . SER A 1 205 ? 11.353 -2.042 -6.331 1.00 87.06 205 SER A O 1
ATOM 1488 N N . HIS A 1 206 ? 9.842 -0.410 -5.934 1.00 90.38 206 HIS A N 1
ATOM 1489 C CA . HIS A 1 206 ? 9.374 -0.949 -4.660 1.00 90.38 206 HIS A CA 1
ATOM 1490 C C . HIS A 1 206 ? 7.850 -0.981 -4.576 1.00 90.38 206 HIS A C 1
ATOM 1492 O O . HIS A 1 206 ? 7.158 -0.190 -5.200 1.00 90.38 206 HIS A O 1
ATOM 1498 N N . ILE A 1 207 ? 7.344 -1.856 -3.707 1.00 93.06 207 ILE A N 1
ATOM 1499 C CA . ILE A 1 207 ? 5.999 -1.726 -3.143 1.00 93.06 207 ILE A CA 1
ATOM 1500 C C . ILE A 1 207 ? 6.164 -1.229 -1.713 1.00 93.06 207 ILE A C 1
ATOM 1502 O O . ILE A 1 207 ? 6.915 -1.823 -0.925 1.00 93.06 207 ILE A O 1
ATOM 1506 N N . ALA A 1 208 ? 5.470 -0.153 -1.360 1.00 94.88 208 ALA A N 1
ATOM 1507 C CA . ALA A 1 208 ? 5.455 0.383 -0.005 1.00 94.88 208 ALA A CA 1
ATOM 1508 C C . ALA A 1 208 ? 4.033 0.448 0.545 1.00 94.88 208 ALA A C 1
ATOM 1510 O O . ALA A 1 208 ? 3.061 0.370 -0.194 1.00 94.88 208 ALA A O 1
ATOM 1511 N N . MET A 1 209 ? 3.912 0.612 1.860 1.00 97.25 209 MET A N 1
ATOM 1512 C CA . MET A 1 209 ? 2.648 0.953 2.507 1.00 97.25 209 MET A CA 1
ATOM 1513 C C . MET A 1 209 ? 2.810 2.012 3.586 1.00 97.25 209 MET A C 1
ATOM 1515 O O . MET A 1 209 ? 3.859 2.123 4.225 1.00 97.25 209 MET A O 1
ATOM 1519 N N . ALA A 1 210 ? 1.713 2.704 3.868 1.00 98.50 210 ALA A N 1
ATOM 1520 C CA . ALA A 1 210 ? 1.535 3.477 5.083 1.00 98.50 210 ALA A CA 1
ATOM 1521 C C . ALA A 1 210 ? 0.565 2.767 6.040 1.00 98.50 210 ALA A C 1
ATOM 1523 O O . ALA A 1 210 ? -0.514 2.322 5.647 1.00 98.50 210 ALA A O 1
ATOM 1524 N N . ALA A 1 211 ? 0.927 2.705 7.323 1.00 98.62 211 ALA A N 1
ATOM 1525 C CA . ALA A 1 211 ? 0.028 2.278 8.389 1.00 98.62 211 ALA A CA 1
ATOM 1526 C C . ALA A 1 211 ? -0.717 3.500 8.947 1.00 98.62 211 ALA A C 1
ATOM 1528 O O . ALA A 1 211 ? -0.132 4.364 9.605 1.00 98.62 211 ALA A O 1
ATOM 1529 N N . CYS A 1 212 ? -2.016 3.569 8.687 1.00 98.81 212 CYS A N 1
ATOM 1530 C CA . CYS A 1 212 ? -2.893 4.681 9.018 1.00 98.81 212 CYS A CA 1
ATOM 1531 C C . CYS A 1 212 ? -3.776 4.360 10.224 1.00 98.81 212 CYS A C 1
ATOM 1533 O O . CYS A 1 212 ? -4.674 3.525 10.166 1.00 98.81 212 CYS A O 1
ATOM 1535 N N . LYS A 1 213 ? -3.538 5.036 11.345 1.00 98.56 213 LYS A N 1
ATOM 1536 C CA . LYS A 1 213 ? -4.264 4.833 12.600 1.00 98.56 213 LYS A CA 1
ATOM 1537 C C . LYS A 1 213 ? -5.476 5.754 12.685 1.00 98.56 213 LYS A C 1
ATOM 1539 O O . LYS A 1 213 ? -5.319 6.975 12.670 1.00 98.56 213 LYS A O 1
ATOM 1544 N N . ALA A 1 214 ? -6.660 5.182 12.894 1.00 98.12 214 ALA A N 1
ATOM 1545 C CA . ALA A 1 214 ? -7.828 5.956 13.297 1.00 98.12 214 ALA A CA 1
ATOM 1546 C C . ALA A 1 214 ? -7.741 6.298 14.796 1.00 98.12 214 ALA A C 1
ATOM 1548 O O . ALA A 1 214 ? -7.453 5.447 15.643 1.00 98.12 214 ALA A O 1
ATOM 1549 N N . THR A 1 215 ? -7.991 7.558 15.142 1.00 96.81 215 THR A N 1
ATOM 1550 C CA . THR A 1 215 ? -7.955 8.067 16.518 1.00 96.81 215 THR A CA 1
ATOM 1551 C C . THR A 1 215 ? -9.201 8.884 16.834 1.00 96.81 215 THR A C 1
ATOM 1553 O O . THR A 1 215 ? -9.786 9.522 15.963 1.00 96.81 215 THR A O 1
ATOM 1556 N N . GLY A 1 216 ? -9.623 8.864 18.099 1.00 94.31 216 GLY A N 1
ATOM 1557 C CA . GLY A 1 216 ? -10.884 9.473 18.518 1.00 94.31 216 GLY A CA 1
ATOM 1558 C C . GLY A 1 216 ? -12.086 8.548 18.311 1.00 94.31 216 GLY A C 1
ATOM 1559 O O . GLY A 1 216 ? -11.951 7.323 18.290 1.00 94.31 216 GLY A O 1
ATOM 1560 N N . SER A 1 217 ? -13.277 9.140 18.234 1.00 91.06 217 SER A N 1
ATOM 1561 C CA . SER A 1 217 ? -14.546 8.413 18.153 1.00 91.06 217 SER A CA 1
ATOM 1562 C C . SER A 1 217 ? -15.632 9.243 17.481 1.00 91.06 217 SER A C 1
ATOM 1564 O O . SER A 1 217 ? -15.640 10.467 17.609 1.00 91.06 217 SER A O 1
ATOM 1566 N N . GLY A 1 218 ? -16.603 8.567 16.866 1.00 88.31 218 GLY A N 1
ATOM 1567 C CA . GLY A 1 218 ? -17.723 9.222 16.191 1.00 88.31 218 GLY A CA 1
ATOM 1568 C C . GLY A 1 218 ? -17.271 10.009 14.961 1.00 88.31 218 GLY A C 1
ATOM 1569 O O . GLY A 1 218 ? -16.174 9.802 14.451 1.00 88.31 218 GLY A O 1
ATOM 1570 N N . SER A 1 219 ? -18.102 10.946 14.507 1.00 89.00 219 SER A N 1
ATOM 1571 C CA . SER A 1 219 ? -17.871 11.700 13.267 1.00 89.00 219 SER A CA 1
ATOM 1572 C C . SER A 1 219 ? -16.690 12.677 13.313 1.00 89.00 219 SER A C 1
ATOM 1574 O O . SER A 1 219 ? -16.385 13.287 12.297 1.00 89.00 219 SER A O 1
ATOM 1576 N N . SER A 1 220 ? -16.052 12.867 14.472 1.00 92.50 220 SER A N 1
ATOM 1577 C CA . SER A 1 220 ? -14.868 13.720 14.641 1.00 92.50 220 SER A CA 1
ATOM 1578 C C . SER A 1 220 ? -13.567 12.923 14.763 1.00 92.50 220 SER A C 1
ATOM 1580 O O . SER A 1 220 ? -12.552 13.486 15.174 1.00 92.50 220 SER A O 1
ATOM 1582 N N . ALA A 1 221 ? -13.598 11.609 14.520 1.00 96.88 221 ALA A N 1
ATOM 1583 C CA . ALA A 1 221 ? -12.380 10.813 14.476 1.00 96.88 221 ALA A CA 1
ATOM 1584 C C . ALA A 1 221 ? -11.440 11.326 13.375 1.00 96.88 221 ALA A C 1
ATOM 1586 O O . ALA A 1 221 ? -11.880 11.892 12.376 1.00 96.88 221 ALA A O 1
ATOM 1587 N N . LEU A 1 222 ? -10.144 11.114 13.575 1.00 97.38 222 LEU A N 1
ATOM 1588 C CA . LEU A 1 222 ? -9.080 11.523 12.663 1.00 97.38 222 LEU A CA 1
ATOM 1589 C C . LEU A 1 222 ? -8.272 10.305 12.233 1.00 97.38 222 LEU A C 1
ATOM 1591 O O . LEU A 1 222 ? -8.177 9.328 12.981 1.00 97.38 222 LEU A O 1
ATOM 1595 N N . ILE A 1 223 ? -7.628 10.402 11.076 1.00 98.19 223 ILE A N 1
ATOM 1596 C CA . ILE A 1 223 ? -6.672 9.413 10.589 1.00 98.19 223 ILE A CA 1
ATOM 1597 C C . ILE A 1 223 ? -5.266 10.018 10.549 1.00 98.19 223 ILE A C 1
ATOM 1599 O O . ILE A 1 223 ? -5.094 11.198 10.255 1.00 98.19 223 ILE A O 1
ATOM 1603 N N . SER A 1 224 ? -4.253 9.225 10.895 1.00 98.19 224 SER A N 1
ATOM 1604 C CA . SER A 1 224 ? -2.847 9.622 10.785 1.00 98.19 224 SER A CA 1
ATOM 1605 C C . SER A 1 224 ? -2.017 8.453 10.282 1.00 98.19 224 SER A C 1
ATOM 1607 O O . SER A 1 224 ? -2.090 7.364 10.849 1.00 98.19 224 SER A O 1
ATOM 1609 N N . CYS A 1 225 ? -1.240 8.687 9.228 1.00 98.62 225 CYS A N 1
ATOM 1610 C CA . CYS A 1 225 ? -0.456 7.669 8.537 1.00 98.62 225 CYS A CA 1
ATOM 1611 C C . CYS A 1 225 ? 1.036 7.753 8.871 1.00 98.62 225 CYS A C 1
ATOM 1613 O O . CYS A 1 225 ? 1.575 8.831 9.137 1.00 98.62 225 CYS A O 1
ATOM 1615 N N . SER A 1 226 ? 1.695 6.594 8.873 1.00 98.38 226 SER A N 1
ATOM 1616 C CA . SER A 1 226 ? 3.143 6.475 9.035 1.00 98.38 226 SER A CA 1
ATOM 1617 C C . SER A 1 226 ? 3.910 7.015 7.821 1.00 98.38 226 SER A C 1
ATOM 1619 O O . SER A 1 226 ? 3.335 7.331 6.784 1.00 98.38 226 SER A O 1
ATOM 1621 N N . GLN A 1 227 ? 5.237 7.076 7.951 1.00 97.56 227 GLN A N 1
ATOM 1622 C CA . GLN A 1 227 ? 6.136 7.129 6.794 1.00 97.56 227 GLN A CA 1
ATOM 1623 C C . GLN A 1 227 ? 6.089 5.807 6.004 1.00 97.56 227 GLN A C 1
ATOM 1625 O O . GLN A 1 227 ? 5.616 4.808 6.566 1.00 97.56 227 GLN A O 1
ATOM 1630 N N . PRO A 1 228 ? 6.595 5.782 4.754 1.00 96.06 228 PRO A N 1
ATOM 1631 C CA . PRO A 1 228 ? 6.593 4.580 3.931 1.00 96.06 228 PRO A CA 1
ATOM 1632 C C . PRO A 1 228 ? 7.309 3.407 4.600 1.00 96.06 228 PRO A C 1
ATOM 1634 O O . PRO A 1 228 ? 8.426 3.537 5.109 1.00 96.06 228 PRO A O 1
ATOM 1637 N N . ILE A 1 229 ? 6.656 2.250 4.579 1.00 94.69 229 ILE A N 1
ATOM 1638 C CA . ILE A 1 229 ? 7.196 0.958 4.990 1.00 94.69 229 ILE A CA 1
ATOM 1639 C C . ILE A 1 229 ? 7.342 0.123 3.727 1.00 94.69 229 ILE A C 1
ATOM 1641 O O . ILE A 1 229 ? 6.347 -0.220 3.095 1.00 94.69 229 ILE A O 1
ATOM 1645 N N . ILE A 1 230 ? 8.578 -0.206 3.360 1.00 93.00 230 ILE A N 1
ATOM 1646 C CA . ILE A 1 230 ? 8.836 -1.030 2.178 1.00 93.00 230 ILE A CA 1
ATOM 1647 C C . ILE A 1 230 ? 8.375 -2.461 2.448 1.00 93.00 230 ILE A C 1
ATOM 1649 O O . ILE A 1 230 ? 8.834 -3.100 3.398 1.00 93.00 230 ILE A O 1
ATOM 1653 N N . ILE A 1 231 ? 7.476 -2.945 1.597 1.00 92.19 231 ILE A N 1
ATOM 1654 C CA . ILE A 1 231 ? 6.970 -4.317 1.592 1.00 92.19 231 ILE A CA 1
ATOM 1655 C C . ILE A 1 231 ? 7.903 -5.199 0.765 1.00 92.19 231 ILE A C 1
ATOM 1657 O O . ILE A 1 231 ? 8.333 -6.255 1.229 1.00 92.19 231 ILE A O 1
ATOM 1661 N N . ALA A 1 232 ? 8.228 -4.740 -0.444 1.00 90.69 232 ALA A N 1
ATOM 1662 C CA . ALA A 1 232 ? 9.026 -5.466 -1.418 1.00 90.69 232 ALA A CA 1
ATOM 1663 C C . ALA A 1 232 ? 9.903 -4.509 -2.229 1.00 90.69 232 ALA A C 1
ATOM 1665 O O . ALA A 1 232 ? 9.552 -3.348 -2.428 1.00 90.69 232 ALA A O 1
ATOM 1666 N N . SER A 1 233 ? 11.027 -5.019 -2.726 1.00 88.75 233 SER A N 1
ATOM 1667 C CA . SER A 1 233 ? 11.850 -4.342 -3.728 1.00 88.75 233 SER A CA 1
ATOM 1668 C C . SER A 1 233 ? 12.098 -5.299 -4.878 1.00 88.75 233 SER A C 1
ATOM 1670 O O . SER A 1 233 ? 12.318 -6.489 -4.641 1.00 88.75 233 SER A O 1
ATOM 1672 N N . SER A 1 234 ? 12.136 -4.755 -6.089 1.00 86.31 234 SER A N 1
ATOM 1673 C CA . SER A 1 234 ? 12.517 -5.460 -7.308 1.00 86.31 234 SER A CA 1
ATOM 1674 C C . SER A 1 234 ? 13.788 -6.269 -7.085 1.00 86.31 234 SER A C 1
ATOM 1676 O O . SER A 1 234 ? 14.785 -5.743 -6.574 1.00 86.31 234 SER A O 1
ATOM 1678 N N . SER A 1 235 ? 13.761 -7.556 -7.423 1.00 81.12 235 SER A N 1
ATOM 1679 C CA . SER A 1 235 ? 14.876 -8.477 -7.220 1.00 81.12 235 SER A CA 1
ATOM 1680 C C . SER A 1 235 ? 15.943 -8.290 -8.305 1.00 81.12 235 SER A C 1
ATOM 1682 O O . SER A 1 235 ? 17.148 -8.424 -8.039 1.00 81.12 235 SER A O 1
ATOM 1684 N N . MET A 1 236 ? 15.535 -7.841 -9.495 1.00 77.25 236 MET A N 1
ATOM 1685 C CA . MET A 1 236 ? 16.418 -7.575 -10.624 1.00 77.25 236 MET A CA 1
ATOM 1686 C C . MET A 1 236 ? 16.821 -6.100 -10.732 1.00 77.25 236 MET A C 1
ATOM 1688 O O . MET A 1 236 ? 15.974 -5.230 -10.864 1.00 77.25 236 MET A O 1
ATOM 1692 N N . CYS A 1 237 ? 18.128 -5.810 -10.740 1.00 80.94 237 CYS A N 1
ATOM 1693 C CA . CYS A 1 237 ? 18.646 -4.456 -11.006 1.00 80.94 237 CYS A CA 1
ATOM 1694 C C . CYS A 1 237 ? 20.093 -4.459 -11.562 1.00 80.94 237 CYS A C 1
ATOM 1696 O O . CYS A 1 237 ? 21.004 -3.917 -10.929 1.00 80.94 237 CYS A O 1
ATOM 1698 N N . PRO A 1 238 ? 20.387 -5.169 -12.676 1.00 79.81 238 PRO A N 1
ATOM 1699 C CA . PRO A 1 238 ? 21.730 -5.222 -13.248 1.00 79.81 238 PRO A CA 1
ATOM 1700 C C . PRO A 1 238 ? 22.182 -3.905 -13.889 1.00 79.81 238 PRO A C 1
ATOM 1702 O O . PRO A 1 238 ? 21.413 -3.169 -14.503 1.00 79.81 238 PRO A O 1
ATOM 1705 N N . THR A 1 239 ? 23.495 -3.671 -13.850 1.00 82.25 239 THR A N 1
ATOM 1706 C CA . THR A 1 239 ? 24.154 -2.670 -14.695 1.00 82.25 239 THR A CA 1
ATOM 1707 C C . THR A 1 239 ? 24.649 -3.311 -15.990 1.00 82.25 239 THR A C 1
ATOM 1709 O O . THR A 1 239 ? 25.461 -4.236 -15.959 1.00 82.25 239 THR A O 1
ATOM 1712 N N . GLN A 1 240 ? 24.227 -2.784 -17.137 1.00 78.12 240 GLN A N 1
ATOM 1713 C CA . GLN A 1 240 ? 24.708 -3.179 -18.455 1.00 78.12 240 GLN A CA 1
ATOM 1714 C C . GLN A 1 240 ? 25.151 -1.955 -19.261 1.00 78.12 240 GLN A C 1
ATOM 1716 O O . GLN A 1 240 ? 24.406 -0.996 -19.425 1.00 78.12 240 GLN A O 1
ATOM 1721 N N . SER A 1 241 ? 26.381 -1.986 -19.784 1.00 81.25 241 SER A N 1
ATOM 1722 C CA . SER A 1 241 ? 26.949 -0.897 -20.601 1.00 81.25 241 SER A CA 1
ATOM 1723 C C . SER A 1 241 ? 26.887 0.490 -19.937 1.00 81.25 241 SER A C 1
ATOM 1725 O O . SER A 1 241 ? 26.786 1.502 -20.623 1.00 81.25 241 SER A O 1
ATOM 1727 N N . GLY A 1 242 ? 26.954 0.540 -18.601 1.00 78.19 242 GLY A N 1
ATOM 1728 C CA . GLY A 1 242 ? 26.855 1.778 -17.818 1.00 78.19 242 GLY A CA 1
ATOM 1729 C C . GLY A 1 242 ? 25.425 2.244 -17.519 1.00 78.19 242 GLY A C 1
ATOM 1730 O O . GLY A 1 242 ? 25.266 3.253 -16.840 1.00 78.19 242 GLY A O 1
ATOM 1731 N N . PHE A 1 243 ? 24.406 1.511 -17.974 1.00 76.12 243 PHE A N 1
ATOM 1732 C CA . PHE A 1 243 ? 22.997 1.755 -17.669 1.00 76.12 243 PHE A CA 1
ATOM 1733 C C . PHE A 1 243 ? 22.499 0.756 -16.630 1.00 76.12 243 PHE A C 1
ATOM 1735 O O . PHE A 1 243 ? 22.863 -0.418 -16.676 1.00 76.12 243 PHE A O 1
ATOM 1742 N N . ILE A 1 244 ? 21.678 1.218 -15.692 1.00 79.25 244 ILE A N 1
ATOM 1743 C CA . ILE A 1 244 ? 21.030 0.370 -14.693 1.00 79.25 244 ILE A CA 1
ATOM 1744 C C . ILE A 1 244 ? 19.636 0.019 -15.223 1.00 79.25 244 ILE A C 1
ATOM 1746 O O . ILE A 1 244 ? 18.889 0.912 -15.613 1.00 79.25 244 ILE A O 1
ATOM 1750 N N . PHE A 1 245 ? 19.308 -1.271 -15.253 1.00 78.25 245 PHE A N 1
ATOM 1751 C CA . PHE A 1 245 ? 17.991 -1.781 -15.630 1.00 78.25 245 PHE A CA 1
ATOM 1752 C C . PHE A 1 245 ? 17.425 -2.511 -14.431 1.00 78.25 245 PHE A C 1
ATOM 1754 O O . PHE A 1 245 ? 18.051 -3.472 -13.996 1.00 78.25 245 PHE A O 1
ATOM 1761 N N . CYS A 1 246 ? 16.285 -2.083 -13.899 1.00 81.75 246 CYS A N 1
ATOM 1762 C CA . CYS A 1 246 ? 15.650 -2.760 -12.771 1.00 81.75 246 CYS A CA 1
ATOM 1763 C C . CYS A 1 246 ? 14.279 -3.277 -13.180 1.00 81.75 246 CYS A C 1
ATOM 1765 O O . CYS A 1 246 ? 13.652 -2.726 -14.085 1.00 81.75 246 CYS A O 1
ATOM 1767 N N . GLY A 1 247 ? 13.859 -4.380 -12.563 1.00 82.44 247 GLY A N 1
ATOM 1768 C CA . GLY A 1 247 ? 12.489 -4.847 -12.697 1.00 82.44 247 GLY A CA 1
ATOM 1769 C C . GLY A 1 247 ? 11.535 -3.811 -12.110 1.00 82.44 247 GLY A C 1
ATOM 1770 O O . GLY A 1 247 ? 11.915 -3.078 -11.192 1.00 82.44 247 GLY A O 1
ATOM 1771 N N . PHE A 1 248 ? 10.325 -3.771 -12.639 1.00 85.69 248 PHE A N 1
ATOM 1772 C CA . PHE A 1 248 ? 9.249 -2.909 -12.178 1.00 85.69 248 PHE A CA 1
ATOM 1773 C C . PHE A 1 248 ? 8.263 -3.748 -11.367 1.00 85.69 248 PHE A C 1
ATOM 1775 O O . PHE A 1 248 ? 7.866 -4.820 -11.823 1.00 85.69 248 PHE A O 1
ATOM 1782 N N . LEU A 1 249 ? 7.939 -3.314 -10.152 1.00 89.00 249 LEU A N 1
ATOM 1783 C CA . LEU A 1 249 ? 6.924 -3.970 -9.337 1.00 89.00 249 LEU A CA 1
ATOM 1784 C C . LEU A 1 249 ? 5.604 -3.252 -9.555 1.00 89.00 249 LEU A C 1
ATOM 1786 O O . LEU A 1 249 ? 5.586 -2.037 -9.443 1.00 89.00 249 LEU A O 1
ATOM 1790 N N . ASP A 1 250 ? 4.532 -3.985 -9.849 1.00 86.69 250 ASP A N 1
ATOM 1791 C CA . ASP A 1 250 ? 3.204 -3.391 -10.034 1.00 86.69 250 ASP A CA 1
ATOM 1792 C C . ASP A 1 250 ? 2.068 -4.399 -9.767 1.00 86.69 250 ASP A C 1
ATOM 1794 O O . ASP A 1 250 ? 2.303 -5.601 -9.591 1.00 86.69 250 ASP A O 1
ATOM 1798 N N . LYS A 1 251 ? 0.828 -3.908 -9.699 1.00 84.62 251 LYS A N 1
ATOM 1799 C CA . LYS A 1 251 ? -0.410 -4.647 -9.429 1.00 84.62 251 LYS A CA 1
ATOM 1800 C C . LYS A 1 251 ? -0.392 -5.314 -8.066 1.00 84.62 251 LYS A C 1
ATOM 1802 O O . LYS A 1 251 ? -0.682 -6.512 -7.958 1.00 84.62 251 LYS A O 1
ATOM 1807 N N . ASP A 1 252 ? -0.025 -4.541 -7.045 1.00 89.44 252 ASP A N 1
ATOM 1808 C CA . ASP A 1 252 ? -0.028 -5.031 -5.682 1.00 89.44 252 ASP A CA 1
ATOM 1809 C C . ASP A 1 252 ? -1.437 -5.072 -5.079 1.00 89.44 252 ASP A C 1
ATOM 1811 O O . ASP A 1 252 ? -2.246 -4.161 -5.223 1.00 89.44 252 ASP A O 1
ATOM 1815 N N . PHE A 1 253 ? -1.738 -6.171 -4.398 1.00 94.94 253 PHE A N 1
ATOM 1816 C CA . PHE A 1 253 ? -2.962 -6.327 -3.627 1.00 94.94 253 PHE A CA 1
ATOM 1817 C C . PHE A 1 253 ? -2.627 -6.894 -2.258 1.00 94.94 253 PHE A C 1
ATOM 1819 O O . PHE A 1 253 ? -1.739 -7.740 -2.108 1.00 94.94 253 PHE A O 1
ATOM 1826 N N . LEU A 1 254 ? -3.367 -6.435 -1.255 1.00 96.62 254 LEU A N 1
ATOM 1827 C CA . LEU A 1 254 ? -3.173 -6.813 0.134 1.00 96.62 254 LEU A CA 1
ATOM 1828 C C . LEU A 1 254 ? -4.240 -7.805 0.598 1.00 96.62 254 LEU A C 1
ATOM 1830 O O . LEU A 1 254 ? -5.367 -7.810 0.119 1.00 96.62 254 LEU A O 1
ATOM 1834 N N . SER A 1 255 ? -3.886 -8.633 1.577 1.00 97.38 255 SER A N 1
ATOM 1835 C CA . SER A 1 255 ? -4.841 -9.385 2.388 1.00 97.38 255 SER A CA 1
ATOM 1836 C C . SER A 1 255 ? -4.280 -9.597 3.790 1.00 97.38 255 SER A C 1
ATOM 1838 O O . SER A 1 255 ? -3.069 -9.727 3.976 1.00 97.38 255 SER A O 1
ATOM 1840 N N . ILE A 1 256 ? -5.143 -9.639 4.802 1.00 97.88 256 ILE A N 1
ATOM 1841 C CA . ILE A 1 256 ? -4.729 -9.757 6.204 1.00 97.88 256 ILE A CA 1
ATOM 1842 C C . ILE A 1 256 ? -5.168 -11.107 6.781 1.00 97.88 256 ILE A C 1
ATOM 1844 O O . ILE A 1 256 ? -6.326 -11.499 6.667 1.00 97.88 256 ILE A O 1
ATOM 1848 N N . ASP A 1 257 ? -4.253 -11.796 7.473 1.00 97.50 257 ASP A N 1
ATOM 1849 C CA . ASP A 1 257 ? -4.588 -12.819 8.468 1.00 97.50 257 ASP A CA 1
ATOM 1850 C C . ASP A 1 257 ? -4.690 -12.153 9.849 1.00 97.50 257 ASP A C 1
ATOM 1852 O O . ASP A 1 257 ? -3.676 -11.981 10.546 1.00 97.50 257 ASP A O 1
ATOM 1856 N N . PRO A 1 258 ? -5.905 -11.793 10.295 1.00 96.31 258 PRO A N 1
ATOM 1857 C CA . PRO A 1 258 ? -6.082 -11.101 11.557 1.00 96.31 258 PRO A CA 1
ATOM 1858 C C . PRO A 1 258 ? -5.828 -12.006 12.763 1.00 96.31 258 PRO A C 1
ATOM 1860 O O . PRO A 1 258 ? -5.615 -11.476 13.850 1.00 96.31 258 PRO A O 1
ATOM 1863 N N . ALA A 1 259 ? -5.865 -13.336 12.609 1.00 95.75 259 ALA A N 1
ATOM 1864 C CA . ALA A 1 259 ? -5.640 -14.286 13.697 1.00 95.75 259 ALA A CA 1
ATOM 1865 C C . ALA A 1 259 ? -4.145 -14.471 13.980 1.00 95.75 259 ALA A C 1
ATOM 1867 O O . ALA A 1 259 ? -3.749 -14.658 15.133 1.00 95.75 259 ALA A O 1
ATOM 1868 N N . ARG A 1 260 ? -3.315 -14.390 12.934 1.00 95.38 260 ARG A N 1
ATOM 1869 C CA . ARG A 1 260 ? -1.854 -14.538 13.025 1.00 95.38 260 ARG A CA 1
ATOM 1870 C C . ARG A 1 260 ? -1.104 -13.209 13.007 1.00 95.38 260 ARG A C 1
ATOM 1872 O O . ARG A 1 260 ? 0.109 -13.228 13.199 1.00 95.38 260 ARG A O 1
ATOM 1879 N N . GLY A 1 261 ? -1.801 -12.090 12.795 1.00 96.88 261 GLY A N 1
ATOM 1880 C CA . GLY A 1 261 ? -1.187 -10.766 12.705 1.00 96.88 261 GLY A CA 1
ATOM 1881 C C . GLY A 1 261 ? -0.240 -10.668 11.515 1.00 96.88 261 GLY A C 1
ATOM 1882 O O . GLY A 1 261 ? 0.895 -10.210 11.649 1.00 96.88 261 GLY A O 1
ATOM 1883 N N . ARG A 1 262 ? -0.692 -11.152 10.352 1.00 96.31 262 ARG A N 1
ATOM 1884 C CA . ARG A 1 262 ? 0.076 -11.116 9.104 1.00 96.31 262 ARG A CA 1
ATOM 1885 C C . ARG A 1 262 ? -0.646 -10.298 8.054 1.00 96.31 262 ARG A C 1
ATOM 1887 O O . ARG A 1 262 ? -1.855 -10.426 7.905 1.00 96.31 262 ARG A O 1
ATOM 1894 N N . LEU A 1 263 ? 0.117 -9.504 7.321 1.00 97.06 263 LEU A N 1
ATOM 1895 C CA . LEU A 1 263 ? -0.319 -8.867 6.088 1.00 97.06 263 LEU A CA 1
ATOM 1896 C C . LEU A 1 263 ? 0.438 -9.523 4.940 1.00 97.06 263 LEU A C 1
ATOM 1898 O O . LEU A 1 263 ? 1.656 -9.678 5.002 1.00 97.06 263 LEU A O 1
ATOM 1902 N N . TYR A 1 264 ? -0.299 -9.939 3.929 1.00 95.62 264 TYR A N 1
ATOM 1903 C CA . TYR A 1 264 ? 0.202 -10.528 2.704 1.00 95.62 264 TYR A CA 1
ATOM 1904 C C . TYR A 1 264 ? 0.036 -9.504 1.602 1.00 95.62 264 TYR A C 1
ATOM 1906 O O . TYR A 1 264 ? -1.049 -8.950 1.455 1.00 95.62 264 TYR A O 1
ATOM 1914 N N . ALA A 1 265 ? 1.098 -9.265 0.850 1.00 94.75 265 ALA A N 1
ATOM 1915 C CA . ALA A 1 265 ? 1.034 -8.468 -0.359 1.00 94.75 265 ALA A CA 1
ATOM 1916 C C . ALA A 1 265 ? 1.460 -9.353 -1.516 1.00 94.75 265 ALA A C 1
ATOM 1918 O O . ALA A 1 265 ? 2.512 -9.992 -1.442 1.00 94.75 265 ALA A O 1
ATOM 1919 N N . THR A 1 266 ? 0.660 -9.403 -2.566 1.00 94.00 266 THR A N 1
ATOM 1920 C CA . THR A 1 266 ? 1.070 -10.031 -3.818 1.00 94.00 266 THR A CA 1
ATOM 1921 C C . THR A 1 266 ? 1.151 -8.997 -4.901 1.00 94.00 266 THR A C 1
ATOM 1923 O O . THR A 1 266 ? 0.292 -8.133 -4.965 1.00 94.00 266 THR A O 1
ATOM 1926 N N . PHE A 1 267 ? 2.176 -9.096 -5.730 1.00 91.75 267 PHE A N 1
ATOM 1927 C CA . PHE A 1 267 ? 2.496 -8.128 -6.770 1.00 91.75 267 PHE A CA 1
ATOM 1928 C C . PHE A 1 267 ? 3.137 -8.860 -7.944 1.00 91.75 267 PHE A C 1
ATOM 1930 O O . PHE A 1 267 ? 3.542 -10.023 -7.831 1.00 91.75 267 PHE A O 1
ATOM 1937 N N . THR A 1 268 ? 3.228 -8.176 -9.073 1.00 90.31 268 THR A N 1
ATOM 1938 C CA . THR A 1 268 ? 3.909 -8.671 -10.261 1.00 90.31 268 THR A CA 1
ATOM 1939 C C . THR A 1 268 ? 5.286 -8.028 -10.356 1.00 90.31 268 THR A C 1
ATOM 1941 O O . THR A 1 268 ? 5.395 -6.808 -10.306 1.00 90.31 268 THR A O 1
ATOM 1944 N N . GLU A 1 269 ? 6.344 -8.827 -10.496 1.00 88.56 269 GLU A N 1
ATOM 1945 C CA . GLU A 1 269 ? 7.661 -8.337 -10.904 1.00 88.56 269 GLU A CA 1
ATOM 1946 C C . GLU A 1 269 ? 7.790 -8.454 -12.429 1.00 88.56 269 GLU A C 1
ATOM 1948 O O . GLU A 1 269 ? 7.898 -9.545 -13.001 1.00 88.56 269 GLU A O 1
ATOM 1953 N N . PHE A 1 270 ? 7.786 -7.299 -13.088 1.00 86.06 270 PHE A N 1
ATOM 1954 C CA . PHE A 1 270 ? 8.040 -7.150 -14.510 1.00 86.06 270 PHE A CA 1
ATOM 1955 C C . PHE A 1 270 ? 9.530 -7.000 -14.754 1.00 86.06 270 PHE A C 1
ATOM 1957 O O . PHE A 1 270 ? 10.157 -5.986 -14.450 1.00 86.06 270 PHE A O 1
ATOM 1964 N N . VAL A 1 271 ? 10.108 -8.023 -15.360 1.00 83.25 271 VAL A N 1
ATOM 1965 C CA . VAL A 1 271 ? 11.517 -8.061 -15.711 1.00 83.25 271 VAL A CA 1
ATOM 1966 C C . VAL A 1 271 ? 11.674 -7.832 -17.200 1.00 83.25 271 VAL A C 1
ATOM 1968 O O . VAL A 1 271 ? 11.145 -8.590 -18.011 1.00 83.25 271 VAL A O 1
ATOM 1971 N N . PHE A 1 272 ? 12.493 -6.850 -17.562 1.00 78.19 272 PHE A N 1
ATOM 1972 C CA . PHE A 1 272 ? 12.977 -6.684 -18.924 1.00 78.19 272 PHE A CA 1
ATOM 1973 C C . PHE A 1 272 ? 14.423 -7.166 -19.035 1.00 78.19 272 PHE A C 1
ATOM 1975 O O . PHE A 1 272 ? 15.308 -6.678 -18.333 1.00 78.19 272 PHE A O 1
ATOM 1982 N N . ASN A 1 273 ? 14.683 -8.105 -19.945 1.00 74.88 273 ASN A N 1
ATOM 1983 C CA . ASN A 1 273 ? 16.043 -8.510 -20.275 1.00 74.88 273 ASN A CA 1
ATOM 1984 C C . ASN A 1 273 ? 16.577 -7.660 -21.444 1.00 74.88 273 ASN A C 1
ATOM 1986 O O . ASN A 1 273 ? 16.165 -7.874 -22.588 1.00 74.88 273 ASN A O 1
ATOM 1990 N N . PRO A 1 274 ? 17.539 -6.752 -21.205 1.00 70.50 274 PRO A N 1
ATOM 1991 C CA . PRO A 1 274 ? 18.065 -5.859 -22.240 1.00 70.50 274 PRO A CA 1
ATOM 1992 C C . PRO A 1 274 ? 18.963 -6.547 -23.283 1.00 70.50 274 PRO A C 1
ATOM 1994 O O . PRO A 1 274 ? 19.274 -5.948 -24.310 1.00 70.50 274 PRO A O 1
ATOM 1997 N N . VAL A 1 275 ? 19.382 -7.800 -23.062 1.00 74.69 275 VAL A N 1
ATOM 1998 C CA . VAL A 1 275 ? 20.142 -8.594 -24.047 1.00 74.69 275 VAL A CA 1
ATOM 1999 C C . VAL A 1 275 ? 19.205 -9.276 -25.035 1.00 74.69 275 VAL A C 1
ATOM 2001 O O . VAL A 1 275 ? 19.459 -9.276 -26.237 1.00 74.69 275 VAL A O 1
ATOM 2004 N N . THR A 1 276 ? 18.145 -9.902 -24.525 1.00 78.88 276 THR A N 1
ATOM 2005 C CA . THR A 1 276 ? 17.218 -10.708 -25.330 1.00 78.88 276 THR A CA 1
ATOM 2006 C C . THR A 1 276 ? 15.981 -9.930 -25.771 1.00 78.88 276 THR A C 1
ATOM 2008 O O . THR A 1 276 ? 15.230 -10.443 -26.593 1.00 78.88 276 THR A O 1
ATOM 2011 N N . PHE A 1 277 ? 15.777 -8.708 -25.262 1.00 73.19 277 PHE A N 1
ATOM 2012 C CA . PHE A 1 277 ? 14.584 -7.877 -25.478 1.00 73.19 277 PHE A CA 1
ATOM 2013 C C . PHE A 1 277 ? 13.279 -8.598 -25.116 1.00 73.19 277 PHE A C 1
ATOM 2015 O O . PHE A 1 277 ? 12.243 -8.402 -25.744 1.00 73.19 277 PHE A O 1
ATOM 2022 N N . THR A 1 278 ? 13.342 -9.459 -24.103 1.00 76.44 278 THR A N 1
ATOM 2023 C CA . THR A 1 278 ? 12.200 -10.232 -23.611 1.00 76.44 278 THR A CA 1
ATOM 2024 C C . THR A 1 278 ? 11.723 -9.670 -22.288 1.00 76.44 278 THR A C 1
ATOM 2026 O O . THR A 1 278 ? 12.542 -9.449 -21.391 1.00 76.44 278 THR A O 1
ATOM 2029 N N . GLN A 1 279 ? 10.410 -9.5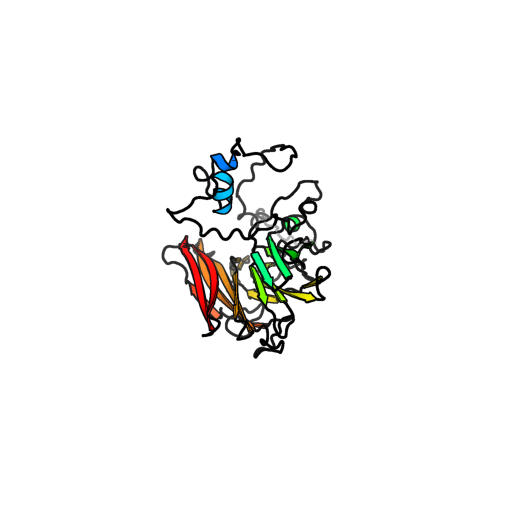13 -22.160 1.00 77.75 279 GLN A N 1
ATOM 2030 C CA . GLN A 1 279 ? 9.754 -9.198 -20.903 1.00 77.75 279 GLN A CA 1
ATOM 2031 C C . GLN A 1 279 ? 9.220 -10.485 -20.276 1.00 77.75 279 GLN A C 1
ATOM 2033 O O . GLN A 1 279 ? 8.721 -11.367 -20.976 1.00 77.75 279 GLN A O 1
ATOM 2038 N N . THR A 1 280 ? 9.356 -10.605 -18.964 1.00 83.25 280 THR A N 1
ATOM 2039 C CA . THR A 1 280 ? 8.785 -11.697 -18.178 1.00 83.25 280 THR A CA 1
ATOM 2040 C C . THR A 1 280 ? 8.078 -11.125 -16.964 1.00 83.25 280 THR A C 1
ATOM 2042 O O . THR A 1 280 ? 8.563 -10.154 -16.392 1.00 83.25 280 THR A O 1
ATOM 2045 N N . ALA A 1 281 ? 6.981 -11.755 -16.557 1.00 85.94 281 ALA A N 1
ATOM 2046 C CA . ALA A 1 281 ? 6.202 -11.362 -15.391 1.00 85.94 281 ALA A CA 1
ATOM 2047 C C . ALA A 1 281 ? 6.113 -12.530 -14.401 1.00 85.94 281 ALA A C 1
ATOM 2049 O O . ALA A 1 281 ? 5.642 -13.619 -14.756 1.00 85.94 281 ALA A O 1
ATOM 2050 N N . THR A 1 282 ? 6.575 -12.315 -13.171 1.00 89.56 282 THR A N 1
ATOM 2051 C CA . THR A 1 282 ? 6.387 -13.240 -12.045 1.00 89.56 282 THR A CA 1
ATOM 2052 C C . THR A 1 282 ? 5.402 -12.661 -11.055 1.00 89.56 282 THR A C 1
ATOM 2054 O O . THR A 1 282 ? 5.503 -11.494 -10.707 1.00 89.56 282 THR A O 1
ATOM 2057 N N . VAL A 1 283 ? 4.478 -13.483 -10.558 1.00 91.44 283 VAL A N 1
ATOM 2058 C CA . VAL A 1 283 ? 3.653 -13.088 -9.411 1.00 91.44 283 VAL A CA 1
ATOM 2059 C C . VAL A 1 283 ? 4.340 -13.563 -8.146 1.00 91.44 283 VAL A C 1
ATOM 2061 O O . VAL A 1 283 ? 4.621 -14.757 -7.994 1.00 91.44 283 VAL A O 1
ATOM 2064 N N . GLU A 1 284 ? 4.586 -12.634 -7.237 1.00 91.62 284 GLU A N 1
ATOM 2065 C CA . GLU A 1 284 ? 5.321 -12.850 -5.999 1.00 91.62 284 GLU A CA 1
ATOM 2066 C C . GLU A 1 284 ? 4.472 -12.506 -4.778 1.00 91.62 284 GLU A C 1
ATOM 2068 O O . GLU A 1 284 ? 3.494 -11.768 -4.867 1.00 91.62 284 GLU A O 1
ATOM 2073 N N . LEU A 1 285 ? 4.840 -13.077 -3.632 1.00 91.94 285 LEU A N 1
ATOM 2074 C CA . LEU A 1 285 ? 4.206 -12.852 -2.337 1.00 91.94 285 LEU A CA 1
ATOM 2075 C C . LEU A 1 285 ? 5.239 -12.329 -1.333 1.00 91.94 285 LEU A C 1
ATOM 2077 O O . LEU A 1 285 ? 6.248 -12.995 -1.075 1.00 91.94 285 LEU A O 1
ATOM 2081 N N . ALA A 1 286 ? 4.924 -11.197 -0.709 1.00 91.81 286 ALA A N 1
ATOM 2082 C CA . ALA A 1 286 ? 5.577 -10.657 0.477 1.00 91.81 286 ALA A CA 1
ATOM 2083 C C . ALA A 1 286 ? 4.715 -10.875 1.726 1.00 91.81 286 ALA A C 1
ATOM 2085 O O . ALA A 1 286 ? 3.483 -10.922 1.657 1.00 91.81 286 ALA A O 1
ATOM 2086 N N . VAL A 1 287 ? 5.362 -10.970 2.891 1.00 93.00 287 VAL A N 1
ATOM 2087 C CA . VAL A 1 287 ? 4.670 -11.112 4.180 1.00 93.00 287 VAL A CA 1
ATOM 2088 C C . VAL A 1 287 ? 5.191 -10.098 5.184 1.00 93.00 287 VAL A C 1
ATOM 2090 O O . VAL A 1 287 ? 6.385 -10.056 5.471 1.00 93.00 287 VAL A O 1
ATOM 2093 N N . CYS A 1 288 ? 4.289 -9.356 5.814 1.00 93.81 288 CYS A N 1
ATOM 2094 C CA . CYS A 1 288 ? 4.596 -8.479 6.931 1.00 93.81 288 CYS A CA 1
ATOM 2095 C C . CYS A 1 288 ? 4.035 -9.030 8.244 1.00 93.81 288 CYS A C 1
ATOM 2097 O O . CYS A 1 288 ? 2.912 -9.527 8.316 1.0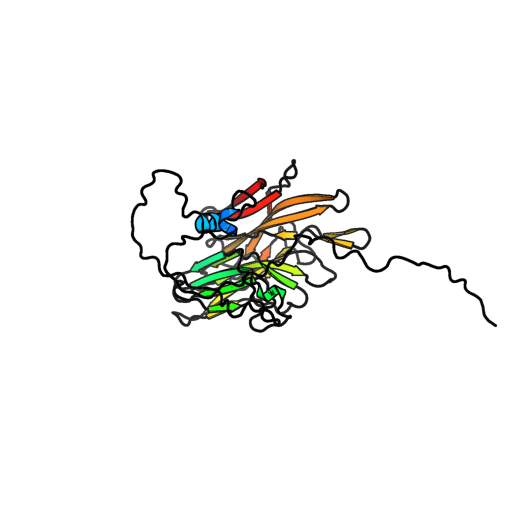0 93.81 288 CYS A O 1
ATOM 2099 N N . ASP A 1 289 ? 4.837 -8.954 9.302 1.00 95.31 289 ASP A N 1
ATOM 2100 C CA . ASP A 1 289 ? 4.359 -9.033 10.676 1.00 95.31 289 ASP A CA 1
ATOM 2101 C C . ASP A 1 289 ? 3.778 -7.677 11.072 1.00 95.31 289 ASP A C 1
ATOM 2103 O O . ASP A 1 289 ? 4.494 -6.674 11.119 1.00 95.31 289 ASP A O 1
ATOM 2107 N N . ILE A 1 290 ? 2.481 -7.658 11.355 1.00 97.44 290 ILE A N 1
ATOM 2108 C CA . ILE A 1 290 ? 1.762 -6.460 11.785 1.00 97.44 290 ILE A CA 1
ATOM 2109 C C . ILE A 1 290 ? 1.468 -6.486 13.290 1.00 97.44 290 ILE A C 1
ATOM 2111 O O . ILE A 1 290 ? 0.883 -5.546 13.808 1.00 97.44 290 ILE A O 1
ATOM 2115 N N . GLY A 1 291 ? 1.905 -7.500 14.039 1.00 97.56 291 GLY A N 1
ATOM 2116 C CA . GLY A 1 291 ? 1.731 -7.575 15.489 1.00 97.56 291 GLY A CA 1
ATOM 2117 C C . GLY A 1 291 ? 0.874 -8.751 15.939 1.00 97.56 291 GLY A C 1
ATOM 2118 O O . GLY A 1 291 ? 0.836 -9.802 15.309 1.00 97.56 291 GLY A O 1
ATOM 2119 N N . THR A 1 292 ? 0.166 -8.592 17.058 1.00 98.12 292 THR A N 1
ATOM 2120 C CA . THR A 1 292 ? -0.775 -9.606 17.562 1.00 98.12 292 THR A CA 1
ATOM 2121 C C . THR A 1 292 ? -2.222 -9.110 17.526 1.00 98.12 292 THR A C 1
ATOM 2123 O O . THR A 1 292 ? -2.459 -7.903 17.627 1.00 98.12 292 THR A O 1
ATOM 2126 N N . PRO A 1 293 ? -3.222 -10.015 17.503 1.00 97.25 293 PRO A N 1
ATOM 2127 C CA . PRO A 1 293 ? -4.638 -9.629 17.557 1.00 97.25 293 PRO A CA 1
ATOM 2128 C C . PRO A 1 293 ? -5.003 -8.790 18.793 1.00 97.25 293 PRO A C 1
ATOM 2130 O O . PRO A 1 293 ? -5.968 -8.030 18.788 1.00 97.25 293 PRO A O 1
ATOM 2133 N N . THR A 1 294 ? -4.224 -8.903 19.871 1.00 97.19 294 THR A N 1
ATOM 2134 C CA . THR A 1 294 ? -4.404 -8.141 21.112 1.00 97.19 294 THR A CA 1
ATOM 2135 C C . THR A 1 294 ? -3.722 -6.768 21.102 1.00 97.19 294 THR A C 1
ATOM 2137 O O . THR A 1 294 ? -3.797 -6.062 22.104 1.00 97.19 294 THR A O 1
ATOM 2140 N N . GLY A 1 295 ? -3.086 -6.361 19.996 1.00 96.50 295 GLY A N 1
ATOM 2141 C CA . GLY A 1 295 ? -2.370 -5.082 19.882 1.00 96.50 295 GLY A CA 1
ATOM 2142 C C . GLY A 1 295 ? -0.925 -5.119 20.377 1.00 96.50 295 GLY A C 1
ATOM 2143 O O . GLY A 1 295 ? -0.324 -4.067 20.581 1.00 96.50 295 GLY A O 1
ATOM 2144 N N . GLY A 1 296 ? -0.374 -6.312 20.600 1.00 97.62 296 GLY A N 1
ATOM 2145 C CA . GLY A 1 296 ? 1.014 -6.510 20.996 1.00 97.62 296 GLY A CA 1
ATOM 2146 C C . GLY A 1 296 ? 1.973 -6.598 19.810 1.00 97.62 296 GLY A C 1
ATOM 2147 O O . GLY A 1 296 ? 1.579 -6.553 18.644 1.00 97.62 296 GLY A O 1
ATOM 2148 N N . THR A 1 297 ? 3.252 -6.751 20.138 1.00 98.12 297 THR A N 1
ATOM 2149 C CA . THR A 1 297 ? 4.335 -6.974 19.178 1.00 98.12 297 THR A CA 1
ATOM 2150 C C . THR A 1 297 ? 4.336 -8.417 18.686 1.00 98.12 297 THR A C 1
ATOM 2152 O O . THR A 1 297 ? 4.231 -9.348 19.487 1.00 98.12 297 THR A O 1
ATOM 2155 N N . GLY A 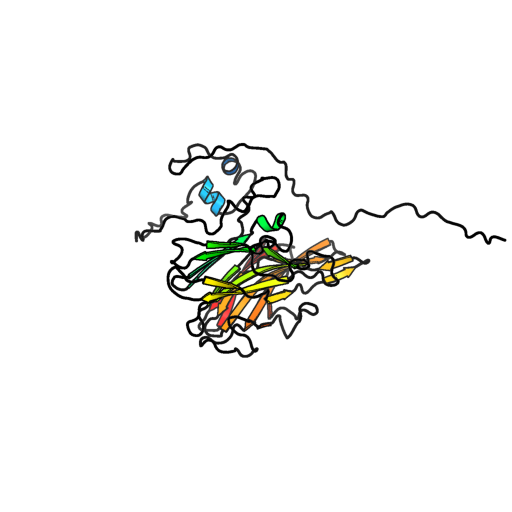1 298 ? 4.456 -8.599 17.375 1.00 96.25 298 GLY A N 1
ATOM 2156 C CA . GLY A 1 298 ? 4.500 -9.908 16.742 1.00 96.25 298 GLY A CA 1
ATOM 2157 C C . GLY A 1 298 ? 5.890 -10.552 16.800 1.00 96.25 298 GLY A C 1
ATOM 2158 O O . GLY A 1 298 ? 6.846 -9.955 17.310 1.00 96.25 298 GLY A O 1
ATOM 2159 N N . PRO A 1 299 ? 6.035 -11.791 16.298 1.00 92.88 299 PRO A N 1
ATOM 2160 C CA . PRO A 1 299 ? 7.279 -12.560 16.393 1.00 92.88 299 PRO A CA 1
ATOM 2161 C C . PRO A 1 299 ? 8.506 -11.901 15.739 1.00 92.88 299 PRO A C 1
ATOM 2163 O O . PRO A 1 299 ? 9.634 -12.210 16.110 1.00 92.88 299 PRO A O 1
ATOM 2166 N N . ALA A 1 300 ? 8.296 -11.016 14.767 1.00 90.44 300 ALA A N 1
ATOM 2167 C CA . ALA A 1 300 ? 9.329 -10.266 14.058 1.00 90.44 300 ALA A CA 1
ATOM 2168 C C . ALA A 1 300 ? 9.721 -8.948 14.725 1.00 90.44 300 ALA A C 1
ATOM 2170 O O . ALA A 1 300 ? 10.627 -8.272 14.244 1.00 90.44 300 ALA A O 1
ATOM 2171 N N . GLY A 1 301 ? 8.988 -8.529 15.759 1.00 94.19 301 GLY A N 1
ATOM 2172 C CA . GLY A 1 301 ? 9.037 -7.154 16.249 1.00 94.19 301 GLY A CA 1
ATOM 2173 C C . GLY A 1 301 ? 8.017 -6.218 15.591 1.00 94.19 301 GLY A C 1
ATOM 2174 O O . GLY A 1 301 ? 7.970 -5.044 15.955 1.00 94.19 301 GLY A O 1
ATOM 2175 N N . GLY A 1 302 ? 7.190 -6.715 14.664 1.00 95.69 302 GLY A N 1
ATOM 2176 C CA . GLY A 1 302 ? 6.159 -5.922 13.998 1.00 95.69 302 GLY A CA 1
ATOM 2177 C C . GLY A 1 302 ? 5.060 -5.457 14.951 1.00 95.69 302 GLY A C 1
ATOM 2178 O O . GLY A 1 302 ? 4.726 -6.132 15.928 1.00 95.69 302 GLY A O 1
ATOM 2179 N N . THR A 1 303 ? 4.488 -4.288 14.675 1.00 97.88 303 THR A N 1
ATOM 2180 C CA . THR A 1 303 ? 3.295 -3.768 15.360 1.00 97.88 303 THR A CA 1
ATOM 2181 C C . THR A 1 303 ? 2.343 -3.148 14.351 1.00 97.88 303 THR A C 1
ATOM 2183 O O . THR A 1 303 ? 2.738 -2.843 13.230 1.00 97.88 303 THR A O 1
ATOM 2186 N N . ALA A 1 304 ? 1.100 -2.889 14.758 1.00 97.62 304 ALA A N 1
ATOM 2187 C CA . ALA A 1 304 ? 0.080 -2.446 13.816 1.00 97.62 304 ALA A CA 1
ATOM 2188 C C . ALA A 1 304 ? 0.425 -1.106 13.142 1.00 97.62 304 ALA A C 1
ATOM 2190 O O . ALA A 1 304 ? 0.110 -0.913 11.975 1.00 97.62 304 ALA A O 1
ATOM 2191 N N . GLY A 1 305 ? 1.109 -0.209 13.864 1.00 97.25 305 GLY A N 1
ATOM 2192 C CA . GLY A 1 305 ? 1.585 1.078 13.343 1.00 97.25 305 GLY A CA 1
ATOM 2193 C C . GLY A 1 305 ? 3.027 1.073 12.825 1.00 97.25 305 GLY A C 1
ATOM 2194 O O . GLY A 1 305 ? 3.467 2.073 12.272 1.00 97.25 305 GLY A O 1
ATOM 2195 N N . ALA A 1 306 ? 3.766 -0.020 13.023 1.00 96.31 306 ALA A N 1
ATOM 2196 C CA . ALA A 1 306 ? 5.105 -0.220 12.474 1.00 96.31 306 ALA A CA 1
ATOM 2197 C C . ALA A 1 306 ? 5.294 -1.698 12.083 1.00 96.31 306 ALA A C 1
ATOM 2199 O O . ALA A 1 306 ? 5.950 -2.452 12.814 1.00 96.31 306 ALA A O 1
ATOM 2200 N N . PRO A 1 307 ? 4.652 -2.141 10.988 1.00 95.81 307 PRO A N 1
ATOM 2201 C CA . PRO A 1 307 ? 4.872 -3.459 10.417 1.00 95.81 307 PRO A CA 1
ATOM 2202 C C . PRO A 1 307 ? 6.345 -3.745 10.121 1.00 95.81 307 PRO A C 1
ATOM 2204 O O . PRO A 1 307 ? 7.109 -2.848 9.766 1.00 95.81 307 PRO A O 1
ATOM 2207 N N . VAL A 1 308 ? 6.720 -5.018 10.205 1.00 92.56 308 VAL A N 1
ATOM 2208 C CA . VAL A 1 308 ? 8.021 -5.519 9.747 1.00 92.56 308 VAL A CA 1
ATOM 2209 C C . VAL A 1 308 ? 7.781 -6.483 8.599 1.00 92.56 308 VAL A C 1
ATOM 2211 O O . VAL A 1 308 ? 7.186 -7.542 8.795 1.00 92.56 308 VAL A O 1
ATOM 2214 N N . CYS A 1 309 ? 8.235 -6.118 7.405 1.00 89.38 309 CYS A N 1
ATOM 2215 C CA . CYS A 1 309 ? 8.067 -6.921 6.200 1.00 89.38 309 CYS A CA 1
ATOM 2216 C C . CYS A 1 309 ? 9.265 -7.834 5.945 1.00 89.38 309 CYS A C 1
ATOM 2218 O O . CYS A 1 309 ? 10.415 -7.487 6.217 1.00 89.38 309 CYS A O 1
ATOM 2220 N N . PHE A 1 310 ? 8.973 -9.023 5.431 1.00 69.44 310 PHE A N 1
ATOM 2221 C CA . PHE A 1 310 ? 9.935 -10.040 5.055 1.00 69.44 310 PHE A CA 1
ATOM 2222 C C . PHE A 1 310 ? 9.689 -10.422 3.604 1.00 69.44 310 PHE A C 1
ATOM 2224 O O . PHE A 1 310 ? 8.733 -11.138 3.312 1.00 69.44 310 PHE A O 1
ATOM 2231 N N . ASN A 1 311 ? 10.594 -10.048 2.713 1.00 66.44 311 ASN A N 1
ATOM 2232 C CA . ASN A 1 311 ? 10.767 -10.829 1.498 1.00 66.44 311 ASN A CA 1
ATOM 2233 C C . ASN A 1 311 ? 11.830 -11.888 1.787 1.00 66.44 311 ASN A C 1
ATOM 2235 O O . ASN A 1 311 ? 12.982 -11.547 1.951 1.00 66.44 311 ASN A O 1
ATOM 2239 N N . GLY A 1 312 ? 11.420 -13.154 1.946 1.00 52.00 312 GLY A N 1
ATOM 2240 C CA . GLY A 1 312 ? 12.262 -14.370 1.869 1.00 52.00 312 GLY A CA 1
ATOM 2241 C C . GLY A 1 312 ? 13.621 -14.411 2.590 1.00 52.00 312 GLY A C 1
ATOM 2242 O O . GLY A 1 312 ? 14.548 -14.977 2.026 1.00 52.00 312 GLY A O 1
ATOM 2243 N N . VAL A 1 313 ? 13.673 -13.951 3.854 1.00 47.38 313 VAL A N 1
ATOM 2244 C CA . VAL A 1 313 ? 14.785 -13.657 4.817 1.00 47.38 313 VAL A CA 1
ATOM 2245 C C . VAL A 1 313 ? 15.033 -12.147 4.998 1.00 47.38 313 VAL A C 1
ATOM 2247 O O . VAL A 1 313 ? 14.458 -11.353 4.279 1.00 47.38 313 VAL A O 1
ATOM 2250 N N . LEU A 1 314 ? 15.748 -11.707 6.048 1.00 54.38 314 LEU A N 1
ATOM 2251 C CA . LEU A 1 314 ? 15.935 -10.278 6.391 1.00 54.38 314 LEU A CA 1
ATOM 2252 C C . LEU A 1 314 ? 16.689 -9.514 5.278 1.00 54.38 314 LEU A C 1
ATOM 2254 O O . LEU A 1 314 ? 17.902 -9.328 5.363 1.00 54.38 314 LEU A O 1
ATOM 2258 N N . GLY A 1 315 ? 15.981 -9.108 4.226 1.00 56.19 315 GLY A N 1
ATOM 2259 C CA . GLY A 1 315 ? 16.483 -8.225 3.179 1.00 56.19 315 GLY A CA 1
ATOM 2260 C C . GLY A 1 315 ? 16.529 -6.764 3.624 1.00 56.19 315 GLY A C 1
ATOM 2261 O O . GLY A 1 315 ? 16.027 -6.390 4.684 1.00 56.19 315 GLY A O 1
ATOM 2262 N N . SER A 1 316 ? 17.127 -5.920 2.793 1.00 61.62 316 SER A N 1
ATOM 2263 C CA . SER A 1 316 ? 17.048 -4.461 2.889 1.00 61.62 316 SER A CA 1
ATOM 2264 C C . SER A 1 316 ? 16.569 -3.876 1.562 1.00 61.62 316 SER A C 1
ATOM 2266 O O . SER A 1 316 ? 16.485 -4.585 0.562 1.00 61.62 316 SER A O 1
ATOM 2268 N N . GLN A 1 317 ? 16.315 -2.565 1.529 1.00 62.28 317 GLN A N 1
ATOM 2269 C CA . GLN A 1 317 ? 15.994 -1.858 0.282 1.00 62.28 317 GLN A CA 1
ATOM 2270 C C . GLN A 1 317 ? 17.060 -2.089 -0.803 1.00 62.28 317 GLN A C 1
ATOM 2272 O O . GLN A 1 317 ? 16.714 -2.400 -1.937 1.00 62.28 317 GLN A O 1
ATOM 2277 N N . THR A 1 318 ? 18.342 -2.038 -0.421 1.00 61.72 318 THR A N 1
ATOM 2278 C CA . THR A 1 318 ? 19.498 -2.182 -1.324 1.00 61.72 318 THR A CA 1
ATOM 2279 C C . THR A 1 318 ? 19.944 -3.630 -1.553 1.00 61.72 318 THR A C 1
ATOM 2281 O O . THR A 1 318 ? 20.679 -3.923 -2.499 1.00 61.72 318 THR A O 1
ATOM 2284 N N . HIS A 1 319 ? 19.514 -4.549 -0.689 1.00 66.88 319 HIS A N 1
ATOM 2285 C CA . HIS A 1 319 ? 19.778 -5.981 -0.773 1.00 66.88 319 HIS A CA 1
ATOM 2286 C C . HIS A 1 319 ? 18.467 -6.736 -0.553 1.00 66.88 319 HIS A C 1
ATOM 2288 O O . HIS A 1 319 ? 18.263 -7.291 0.534 1.00 66.88 319 HIS A O 1
ATOM 2294 N N . PRO A 1 320 ? 17.562 -6.732 -1.550 1.00 70.56 320 PRO A N 1
ATOM 2295 C CA . PRO A 1 320 ? 16.311 -7.451 -1.427 1.00 70.56 320 PRO A CA 1
ATOM 2296 C C . PRO A 1 320 ? 16.604 -8.917 -1.176 1.00 70.56 320 PRO A C 1
ATOM 2298 O O . PRO A 1 320 ? 17.489 -9.517 -1.794 1.00 70.56 320 PRO A O 1
ATOM 2301 N N . ALA A 1 321 ? 15.862 -9.482 -0.240 1.00 67.31 321 ALA A N 1
ATOM 2302 C CA . ALA A 1 321 ? 15.831 -10.916 -0.089 1.00 67.31 321 ALA A CA 1
ATOM 2303 C C . ALA A 1 321 ? 14.756 -11.495 -1.038 1.00 67.31 321 ALA A C 1
ATOM 2305 O O . ALA A 1 321 ? 13.917 -10.739 -1.537 1.00 67.31 321 ALA A O 1
ATOM 2306 N N . PRO A 1 322 ? 14.840 -12.796 -1.378 1.00 70.69 322 PRO A N 1
ATOM 2307 C CA . PRO A 1 322 ? 13.904 -13.451 -2.297 1.00 70.69 322 PRO A CA 1
ATOM 2308 C C . PRO A 1 322 ? 12.437 -13.229 -1.904 1.00 70.69 322 PRO A C 1
ATOM 2310 O O . PRO A 1 322 ? 12.176 -12.958 -0.741 1.00 70.69 322 PRO A O 1
ATOM 2313 N N . PRO A 1 323 ? 11.446 -13.400 -2.787 1.00 78.31 323 PRO A N 1
ATOM 2314 C CA . PRO A 1 323 ? 10.051 -13.408 -2.347 1.00 78.31 323 PRO A CA 1
ATOM 2315 C C . PRO A 1 323 ? 9.788 -14.535 -1.339 1.00 78.31 323 PRO A C 1
ATOM 2317 O O . PRO A 1 323 ? 10.468 -15.566 -1.337 1.00 78.31 323 PRO A O 1
ATOM 2320 N N . SER A 1 324 ? 8.771 -14.377 -0.485 1.00 76.88 324 SER A N 1
ATOM 2321 C CA . SER A 1 324 ? 8.336 -15.469 0.399 1.00 76.88 324 SER A CA 1
ATOM 2322 C C . SER A 1 324 ? 7.804 -16.663 -0.396 1.00 76.88 324 SER A C 1
ATOM 2324 O O . SER A 1 324 ? 7.971 -17.807 0.030 1.00 76.88 324 SER A O 1
ATOM 2326 N N . LEU A 1 325 ? 7.181 -16.397 -1.546 1.00 85.00 325 LEU A N 1
ATOM 2327 C CA . LEU A 1 325 ? 6.725 -17.398 -2.502 1.00 85.00 325 LEU A CA 1
ATOM 2328 C C . LEU A 1 325 ? 6.658 -16.783 -3.907 1.00 85.00 325 LEU A C 1
ATOM 2330 O O . LEU A 1 325 ? 6.130 -15.687 -4.071 1.00 85.00 325 LEU A O 1
ATOM 2334 N N . VAL A 1 326 ? 7.126 -17.519 -4.918 1.00 89.06 326 VAL A N 1
ATOM 2335 C CA . VAL A 1 326 ? 6.771 -17.255 -6.322 1.00 89.06 326 VAL A CA 1
ATOM 2336 C C . VAL A 1 326 ? 5.469 -17.997 -6.603 1.00 89.06 326 VAL A C 1
ATOM 2338 O O . VAL A 1 326 ? 5.441 -19.227 -6.619 1.00 89.06 326 VAL A O 1
ATOM 2341 N N . VAL A 1 327 ? 4.385 -17.247 -6.770 1.00 88.25 327 VAL A N 1
ATOM 2342 C CA . VAL A 1 327 ? 3.026 -17.760 -6.982 1.00 88.25 327 VAL A CA 1
ATOM 2343 C C . VAL A 1 327 ? 2.847 -18.227 -8.424 1.00 88.25 327 VAL A C 1
ATOM 2345 O O . VAL A 1 327 ? 2.308 -19.306 -8.669 1.00 88.25 327 VAL A O 1
ATOM 2348 N N . ALA A 1 328 ? 3.316 -17.424 -9.378 1.00 89.06 328 ALA A N 1
ATOM 2349 C CA . ALA A 1 328 ? 3.282 -17.742 -10.798 1.00 89.06 328 ALA A CA 1
ATOM 2350 C C . ALA A 1 328 ? 4.635 -17.416 -11.432 1.00 89.06 328 ALA A C 1
ATOM 2352 O O . ALA A 1 328 ? 5.144 -16.303 -11.313 1.00 89.06 328 ALA A O 1
ATOM 2353 N N . THR A 1 329 ? 5.221 -18.403 -12.106 1.00 89.25 329 THR A N 1
ATOM 2354 C CA . THR A 1 329 ? 6.435 -18.229 -12.913 1.00 89.25 329 THR A CA 1
ATOM 2355 C C . THR A 1 329 ? 6.096 -17.600 -14.265 1.00 89.25 329 THR A C 1
ATOM 2357 O O . THR A 1 329 ? 4.938 -17.703 -14.684 1.00 89.25 329 THR A O 1
ATOM 2360 N N . PRO A 1 330 ? 7.079 -17.044 -15.003 1.00 84.62 330 PRO A N 1
ATOM 2361 C CA . PRO A 1 330 ? 6.827 -16.499 -16.332 1.00 84.62 330 PRO A CA 1
ATOM 2362 C C . PRO A 1 330 ? 6.151 -17.529 -17.237 1.00 84.62 330 PRO A C 1
ATOM 2364 O O . PRO A 1 330 ? 6.531 -18.707 -17.229 1.00 84.62 330 PRO A O 1
ATOM 2367 N N . ASP A 1 331 ? 5.147 -17.100 -18.001 1.00 82.56 331 ASP A N 1
ATOM 2368 C CA . ASP A 1 331 ? 4.478 -17.995 -18.937 1.00 82.56 331 ASP A CA 1
ATOM 2369 C C . ASP A 1 331 ? 5.430 -18.377 -20.079 1.00 82.56 331 ASP A C 1
ATOM 2371 O O . ASP A 1 331 ? 6.124 -17.539 -20.658 1.00 82.56 331 ASP A O 1
ATOM 2375 N N . ALA A 1 332 ? 5.458 -19.665 -20.422 1.00 79.44 332 ALA A N 1
ATOM 2376 C CA . ALA A 1 332 ? 6.359 -20.190 -21.444 1.00 79.44 332 ALA A CA 1
ATOM 2377 C C . ALA A 1 332 ? 6.066 -19.646 -22.855 1.00 79.44 332 ALA A C 1
ATOM 2379 O O . ALA A 1 332 ? 6.933 -19.724 -23.725 1.00 79.44 332 ALA A O 1
ATOM 2380 N N . ASN A 1 333 ? 4.866 -19.109 -23.088 1.00 78.12 333 ASN A N 1
ATOM 2381 C CA . ASN A 1 333 ? 4.453 -18.522 -24.361 1.00 78.12 333 ASN A CA 1
ATOM 2382 C C . ASN A 1 333 ? 4.571 -16.991 -24.371 1.00 78.12 333 ASN A C 1
ATOM 2384 O O . ASN A 1 333 ? 4.215 -16.370 -25.369 1.00 78.12 333 ASN A O 1
ATOM 2388 N N . GLY A 1 334 ? 5.076 -16.389 -23.287 1.00 71.50 334 GLY A N 1
ATOM 2389 C CA . GLY A 1 334 ? 5.241 -14.942 -23.168 1.00 71.50 334 GLY A CA 1
ATOM 2390 C C . GLY A 1 334 ? 3.961 -14.181 -22.819 1.00 71.50 334 GLY A C 1
ATOM 2391 O O . GLY A 1 334 ? 3.959 -12.963 -22.951 1.00 71.50 334 GLY A O 1
ATOM 2392 N N . CYS A 1 335 ? 2.900 -14.874 -22.387 1.00 76.88 335 CYS A N 1
ATOM 2393 C CA . CYS A 1 335 ? 1.734 -14.229 -21.785 1.00 76.88 335 CYS A CA 1
ATOM 2394 C C . CYS A 1 335 ? 2.122 -13.515 -20.488 1.00 76.88 335 CYS A C 1
ATOM 2396 O O . CYS A 1 335 ? 2.942 -14.009 -19.704 1.00 76.88 335 CYS A O 1
ATOM 2398 N N . GLU A 1 336 ? 1.505 -12.366 -20.259 1.00 73.50 336 GLU A N 1
ATOM 2399 C CA . GLU A 1 336 ? 1.741 -11.568 -19.065 1.00 73.50 336 GLU A CA 1
ATOM 2400 C C . GLU A 1 336 ? 0.928 -12.150 -17.909 1.00 73.50 336 GLU A C 1
ATOM 2402 O O . GLU A 1 336 ? -0.272 -12.393 -18.046 1.00 73.50 336 GLU A O 1
ATOM 2407 N N . ASN A 1 337 ? 1.581 -12.432 -16.779 1.00 77.94 337 ASN A N 1
ATOM 2408 C CA . ASN A 1 337 ? 0.865 -12.751 -15.550 1.00 77.94 337 ASN A CA 1
ATOM 2409 C C . ASN A 1 337 ? 0.509 -11.421 -14.880 1.00 77.94 337 ASN A C 1
ATOM 2411 O O . ASN A 1 337 ? 1.413 -10.735 -14.419 1.00 77.94 337 ASN A O 1
ATOM 2415 N N . GLU A 1 338 ? -0.774 -11.080 -14.810 1.00 71.75 338 GLU A N 1
ATOM 2416 C CA . GLU A 1 338 ? -1.256 -9.838 -14.194 1.00 71.75 338 GLU A CA 1
ATOM 2417 C C . GLU A 1 338 ? -2.319 -10.100 -13.125 1.00 71.75 338 GLU A C 1
ATOM 2419 O O . GLU A 1 338 ? -2.968 -11.148 -13.110 1.00 71.75 338 GLU A O 1
ATOM 2424 N N . GLY A 1 339 ? -2.540 -9.103 -12.263 1.00 70.06 339 GLY A N 1
ATOM 2425 C CA . GLY A 1 339 ? -3.592 -9.097 -11.250 1.00 70.06 339 GLY A CA 1
ATOM 2426 C C . GLY A 1 339 ? -3.360 -10.167 -10.194 1.00 70.06 339 GLY A C 1
ATOM 2427 O O . GLY A 1 339 ? -3.846 -11.278 -10.329 1.00 70.06 339 GLY A O 1
ATOM 2428 N N . ALA A 1 340 ? -2.619 -9.851 -9.139 1.00 82.94 340 ALA A N 1
ATOM 2429 C CA . ALA A 1 340 ? -2.249 -10.816 -8.116 1.00 82.94 340 ALA A CA 1
ATOM 2430 C C . ALA A 1 340 ? -3.123 -10.630 -6.875 1.00 82.94 340 ALA A C 1
ATOM 2432 O O . ALA A 1 340 ? -2.742 -9.882 -5.992 1.00 82.94 340 ALA A O 1
ATOM 2433 N N . TYR A 1 341 ? -4.291 -11.270 -6.803 1.00 91.19 341 TYR A N 1
ATOM 2434 C CA . TYR A 1 341 ? -5.282 -11.025 -5.744 1.00 91.19 341 TYR A CA 1
ATOM 2435 C C . TYR A 1 341 ? -5.157 -12.061 -4.613 1.00 91.19 341 TYR A C 1
ATOM 2437 O O . TYR A 1 341 ? -5.559 -13.217 -4.820 1.00 91.19 341 TYR A O 1
ATOM 2445 N N . PRO A 1 342 ? -4.626 -11.707 -3.426 1.00 94.88 342 PRO A N 1
ATOM 2446 C CA . PRO A 1 342 ? -4.469 -12.640 -2.330 1.00 94.88 342 PRO A CA 1
ATOM 2447 C C . PRO A 1 342 ? -5.750 -12.730 -1.497 1.00 94.88 342 PRO A C 1
ATOM 2449 O O . PRO A 1 342 ? -6.495 -11.768 -1.330 1.00 94.88 342 PRO A O 1
ATOM 2452 N N . ALA A 1 343 ? -5.988 -13.899 -0.918 1.00 95.19 343 ALA A N 1
ATOM 2453 C CA . ALA A 1 343 ? -7.022 -14.139 0.074 1.00 95.19 343 ALA A CA 1
ATOM 2454 C C . ALA A 1 343 ? -6.512 -15.131 1.119 1.00 95.19 343 ALA A C 1
ATOM 2456 O O . ALA A 1 343 ? -5.778 -16.067 0.795 1.00 95.19 343 ALA A O 1
ATOM 2457 N N . VAL A 1 344 ? -6.932 -14.960 2.371 1.00 96.06 344 VAL A N 1
ATOM 2458 C CA . VAL A 1 344 ? -6.502 -15.813 3.484 1.00 96.06 344 VAL A CA 1
ATOM 2459 C C . VAL A 1 344 ? -7.667 -16.641 4.022 1.00 96.06 344 VAL A C 1
ATOM 2461 O O . VAL A 1 344 ? -8.719 -16.100 4.370 1.00 96.06 344 VAL A O 1
ATOM 2464 N N . ASP A 1 345 ? -7.463 -17.949 4.193 1.00 96.06 345 ASP A N 1
ATOM 2465 C CA . ASP A 1 345 ? -8.297 -18.735 5.106 1.00 96.06 345 ASP A CA 1
ATOM 2466 C C . ASP A 1 345 ? -7.812 -18.505 6.539 1.00 96.06 345 ASP A C 1
ATOM 2468 O O . ASP A 1 345 ? -6.845 -19.104 7.006 1.00 96.06 345 ASP A O 1
ATOM 2472 N N . VAL A 1 346 ? -8.511 -17.638 7.270 1.00 94.12 346 VAL A N 1
ATOM 2473 C CA . VAL A 1 346 ? -8.137 -17.255 8.640 1.00 94.12 346 VAL A CA 1
ATOM 2474 C C . VAL A 1 346 ? -8.064 -18.438 9.613 1.00 94.12 346 VAL A C 1
ATOM 2476 O O . VAL A 1 346 ? -7.357 -18.368 10.623 1.00 94.12 346 VAL A O 1
ATOM 2479 N N . LYS A 1 347 ? -8.762 -19.551 9.340 1.00 93.88 347 LYS A N 1
ATOM 2480 C CA . LYS A 1 347 ? -8.725 -20.737 10.206 1.00 93.88 347 LYS A CA 1
ATOM 2481 C C . LYS A 1 347 ? -7.408 -21.476 10.035 1.00 93.88 347 LYS A C 1
ATOM 2483 O O . LYS A 1 347 ? -6.740 -21.768 11.029 1.00 93.88 347 LYS A O 1
ATOM 2488 N N . THR A 1 348 ? -7.021 -21.764 8.799 1.00 95.62 348 THR A N 1
ATOM 2489 C CA . THR A 1 348 ? -5.826 -22.569 8.507 1.00 95.62 348 THR A CA 1
ATOM 2490 C C . THR A 1 348 ? -4.557 -21.722 8.442 1.00 95.62 348 THR A C 1
ATOM 2492 O O . THR A 1 348 ? -3.505 -22.164 8.907 1.00 95.62 348 THR A O 1
ATOM 2495 N N . GLY A 1 349 ? -4.680 -20.461 8.027 1.00 92.88 349 GLY A N 1
ATOM 2496 C CA . GLY A 1 349 ? -3.571 -19.571 7.684 1.00 92.88 349 GLY A CA 1
ATOM 2497 C C . GLY A 1 349 ? -3.087 -19.765 6.250 1.00 92.88 349 GLY A C 1
ATOM 2498 O O . GLY A 1 349 ? -2.019 -19.262 5.905 1.00 92.88 349 GLY A O 1
ATOM 2499 N N . ASP A 1 350 ? -3.832 -20.518 5.436 1.00 93.88 350 ASP A N 1
ATOM 2500 C CA . ASP A 1 350 ? -3.500 -20.713 4.030 1.00 93.88 350 ASP A CA 1
ATOM 2501 C C . ASP A 1 350 ? -3.763 -19.426 3.250 1.00 93.88 350 ASP A C 1
ATOM 2503 O O . ASP A 1 350 ? -4.774 -18.748 3.459 1.00 93.88 350 ASP A O 1
ATOM 2507 N N . VAL A 1 351 ? -2.858 -19.124 2.322 1.00 93.25 351 VAL A N 1
ATOM 2508 C CA . VAL A 1 351 ? -2.956 -17.979 1.417 1.00 93.25 351 VAL A CA 1
ATOM 2509 C C . VAL A 1 351 ? -3.219 -18.499 0.012 1.00 93.25 351 VAL A C 1
ATOM 2511 O O . VAL A 1 351 ? -2.475 -19.334 -0.504 1.00 93.25 351 VAL A O 1
ATOM 2514 N N . TYR A 1 352 ? -4.275 -17.990 -0.606 1.00 93.25 352 TYR A N 1
ATOM 2515 C CA . TYR A 1 352 ? -4.659 -18.262 -1.983 1.00 93.25 352 TYR A CA 1
ATOM 2516 C C . TYR A 1 352 ? -4.412 -17.010 -2.802 1.00 93.25 352 TYR A C 1
ATOM 2518 O O . TYR A 1 352 ? -4.711 -15.916 -2.342 1.00 93.25 352 TYR A O 1
ATOM 2526 N N . VAL A 1 353 ? -3.892 -17.164 -4.014 1.00 92.12 353 VAL A N 1
ATOM 2527 C CA . VAL A 1 353 ? -3.628 -16.031 -4.900 1.00 92.12 353 VAL A CA 1
ATOM 2528 C C . VAL A 1 353 ? -4.236 -16.344 -6.255 1.00 92.12 353 VAL A C 1
ATOM 2530 O O . VAL A 1 353 ? -3.876 -17.340 -6.888 1.00 92.12 353 VAL A O 1
ATOM 2533 N N . ALA A 1 354 ? -5.191 -15.522 -6.678 1.00 88.31 354 ALA A N 1
ATOM 2534 C CA . ALA A 1 354 ? -5.724 -15.574 -8.030 1.00 88.31 354 ALA A CA 1
ATOM 2535 C C . ALA A 1 354 ? -4.870 -14.685 -8.939 1.00 88.31 354 ALA A C 1
ATOM 2537 O O . ALA A 1 354 ? -4.504 -13.585 -8.537 1.00 88.31 354 ALA A O 1
ATOM 2538 N N . CYS A 1 355 ? -4.568 -15.167 -10.147 1.00 82.44 355 CYS A N 1
ATOM 2539 C CA . CYS A 1 355 ? -3.894 -14.379 -11.175 1.00 82.44 355 CYS A CA 1
ATOM 2540 C C . CYS A 1 355 ? -4.515 -14.563 -12.556 1.00 82.44 355 CYS A C 1
ATOM 2542 O O . CYS A 1 355 ? -5.092 -15.612 -12.864 1.00 82.44 355 CYS A O 1
ATOM 2544 N N . HIS A 1 356 ? -4.413 -13.523 -13.376 1.00 77.44 356 HIS A N 1
ATOM 2545 C CA . HIS A 1 356 ? -4.803 -13.527 -14.776 1.00 77.44 356 HIS A CA 1
ATOM 2546 C C . HIS A 1 356 ? -3.581 -13.762 -15.662 1.00 77.44 356 HIS A C 1
ATO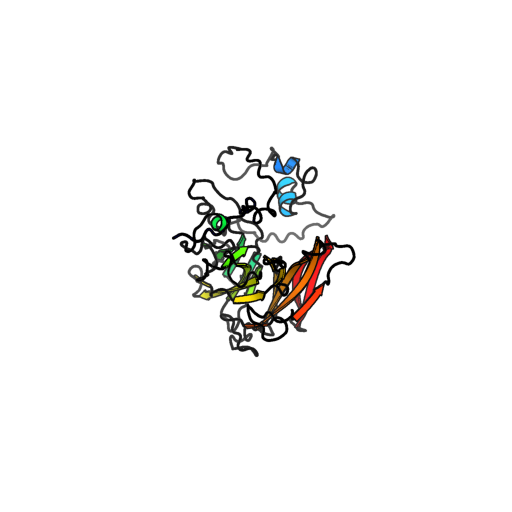M 2548 O O . HIS A 1 356 ? -2.461 -13.390 -15.323 1.00 77.44 356 HIS A O 1
ATOM 2554 N N . ARG A 1 357 ? -3.814 -14.394 -16.813 1.00 72.12 357 ARG A N 1
ATOM 2555 C CA . ARG A 1 357 ? -2.832 -14.484 -17.896 1.00 72.12 357 ARG A CA 1
ATOM 2556 C C . ARG A 1 357 ? -3.411 -13.803 -19.121 1.00 72.12 357 ARG A C 1
ATOM 2558 O O . ARG A 1 357 ? -4.523 -14.170 -19.515 1.00 72.12 357 ARG A O 1
ATOM 2565 N N . LEU A 1 358 ? -2.683 -12.838 -19.674 1.00 61.78 358 LEU A N 1
ATOM 2566 C CA . LEU A 1 358 ? -3.079 -12.070 -20.856 1.00 61.78 358 LEU A CA 1
ATOM 2567 C C . LEU A 1 358 ? -2.306 -12.487 -22.105 1.00 61.78 358 LEU A C 1
ATOM 2569 O O . LEU A 1 358 ? -1.086 -12.759 -22.003 1.00 61.78 358 LEU A O 1
#

pLDDT: mean 77.89, std 21.57, range [25.17, 98.81]

Secondary structure (DSSP, 8-state):
----PPPPP-----S--S--S----------------S-----S--HHHHHBTTTB---HHHHHHHH-----SS---------PPPP--SS-TTS-B-TTSPBP--EEEEEEEEETTEEEEEEEEGGGGTPPSS-GGGTTSSEEEEEESSTTSS-EEEEEPP-TTTTTEEEEE---EEEE-GGG--EEEEEEEEEE-S--S----EEEEEEEEEESSGGG-EEEEPSPEEEEE-S---EETTEE--PEEEEEEEEEETTTTEEEEEEEEEEEETTTTEEEEEEEEEEEE---TTS---TTS-BTTB-EEESSSS--SSSPPPPSEEEEPPPTT---EEEEEEEEETTTTEEEEEEEE-

Sequence (358 aa):
MKGSVRANPVFTLTALVSALFMTVALVASFVQVPTARAAGGITTRSAFCQNLGKTYQASSGAQMFCFGSQPNGNGSPGGQSNSVGTNVDAANPHEDVSPAGAQAFGQSETSIAGEGPYVVEGWNDSTGFFSPCPSPMNKEELTGFGFSANGGSSFMDQGGLPNSNCKNTLYEGDPSVETWRPGGTTYFYVSSLFDPISATADQRSHIAMAACKATGSGSSALISCSQPIIIASSSMCPTQSGFIFCGFLDKDFLSIDPARGRLYATFTEFVFNPVTFTQTATVELAVCDIGTPTGGTGPAGGTAGAPVCFNGVLGSQTHPAPPSLVVATPDANGCENEGAYPAVDVKTGDVYVACHRL